Protein AF-A0A3N1B078-F1 (afdb_monomer_lite)

pLDDT: mean 72.22, std 19.83, range [29.3, 98.38]

Secondary structure (DSSP, 8-state):
-HHHHHHHHHHHTTSPPPSS-THHHHHHHHHHGGGGS------------------------------PPPPPPGGGS-----TT------S-TT--SEEEEEEPTT--HHHHHHHHHHHHH-TT---EEEE-HHHHHHHHHHHHHH-HHHHHH-TTHHHH--GGGSPPEEEEE-SSGGGHHHHHHHHHTSTTEEEEEEE--SS--------

Radius of gyration: 27.28 Å; chains: 1; bounding box: 80×58×52 Å

Foldseek 3Di:
DVVVVVVVVVVVVPDDDDPDDPVVVVVVVVVPPPPPPPPDDDDDDDDDDDDDDDDDPPPPPPDPPDPDPDPDQCVVVDDDDDPQQPPPPPPPPQFFQKKKFFFDLPDDPVLVVVLVVLLVPDPQWDDKDKAALVNVLVVVVVVCVVPVVSCVVPVCPNVPDDSSSGTIIIMIGGPGGNCCNVSQVVSCPGPRTDHMDGTYGPDRPPDPDDD

Structure (mmCIF, N/CA/C/O backbone):
data_AF-A0A3N1B078-F1
#
_entry.id   AF-A0A3N1B078-F1
#
loop_
_atom_site.group_PDB
_atom_site.id
_atom_site.type_symbol
_atom_site.label_atom_id
_atom_site.label_alt_id
_atom_site.label_comp_id
_atom_site.label_asym_id
_atom_site.label_entity_id
_atom_site.label_seq_id
_atom_site.pdbx_PDB_ins_code
_atom_site.Cartn_x
_atom_site.Cartn_y
_atom_site.Cartn_z
_atom_site.occupancy
_atom_site.B_iso_or_equiv
_atom_site.auth_seq_id
_atom_site.auth_comp_id
_atom_site.auth_asym_id
_atom_site.auth_atom_id
_atom_site.pdbx_PDB_model_num
ATOM 1 N N . MET A 1 1 ? 10.420 37.608 -17.768 1.00 59.16 1 MET A N 1
ATOM 2 C CA . MET A 1 1 ? 11.703 37.461 -17.040 1.00 59.16 1 MET A CA 1
ATOM 3 C C . MET A 1 1 ? 11.783 38.384 -15.823 1.00 59.16 1 MET A C 1
ATOM 5 O O . MET A 1 1 ? 12.199 37.907 -14.780 1.00 59.16 1 MET A O 1
ATOM 9 N N . GLU A 1 2 ? 11.350 39.651 -15.903 1.00 63.28 2 GLU A N 1
ATOM 10 C CA . GLU A 1 2 ? 11.380 40.589 -14.757 1.00 63.28 2 GLU A CA 1
ATOM 11 C C . GLU A 1 2 ? 10.461 40.200 -13.591 1.00 63.28 2 GLU A C 1
ATOM 13 O O . GLU A 1 2 ? 10.919 40.152 -12.457 1.00 63.28 2 GLU A O 1
ATOM 18 N N . GLN A 1 3 ? 9.205 39.818 -13.858 1.00 71.38 3 GLN A N 1
ATOM 19 C CA . GLN A 1 3 ? 8.277 39.421 -12.788 1.00 71.38 3 GLN A CA 1
ATOM 20 C C . GLN A 1 3 ? 8.766 38.209 -11.987 1.00 71.38 3 GLN A C 1
ATOM 22 O O . GLN A 1 3 ? 8.638 38.194 -10.769 1.00 71.38 3 GLN A O 1
ATOM 27 N N . LEU A 1 4 ? 9.364 37.216 -12.654 1.00 73.25 4 LEU A N 1
ATOM 28 C CA . LEU A 1 4 ? 9.903 36.024 -11.993 1.00 73.25 4 LEU A CA 1
ATOM 29 C C . LEU A 1 4 ? 11.013 36.372 -11.002 1.00 73.25 4 LEU A C 1
ATOM 31 O O . LEU A 1 4 ? 11.034 35.805 -9.917 1.00 73.25 4 LEU A O 1
ATOM 35 N N . ARG A 1 5 ? 11.883 37.332 -11.340 1.00 73.00 5 ARG A N 1
ATOM 36 C CA . ARG A 1 5 ? 12.916 37.820 -10.416 1.00 73.00 5 ARG A CA 1
ATOM 37 C C . ARG A 1 5 ? 12.297 38.512 -9.210 1.00 73.00 5 ARG A C 1
ATOM 39 O O . ARG A 1 5 ? 12.631 38.162 -8.094 1.00 73.00 5 ARG A O 1
ATOM 46 N N . THR A 1 6 ? 11.306 39.377 -9.420 1.00 74.56 6 THR A N 1
ATOM 47 C CA . THR A 1 6 ? 10.605 40.054 -8.317 1.00 74.56 6 THR A CA 1
ATOM 48 C C . THR A 1 6 ? 9.873 39.082 -7.385 1.00 74.56 6 THR A C 1
ATOM 50 O O . THR A 1 6 ? 9.827 39.306 -6.177 1.00 74.56 6 THR A O 1
ATOM 53 N N . TYR A 1 7 ? 9.298 38.001 -7.920 1.00 72.56 7 TYR A N 1
ATOM 54 C CA . TYR A 1 7 ? 8.691 36.948 -7.101 1.00 72.56 7 TYR A CA 1
ATOM 55 C C . TYR A 1 7 ? 9.737 36.130 -6.337 1.00 72.56 7 TYR A C 1
ATOM 57 O O . TYR A 1 7 ? 9.489 35.784 -5.185 1.00 72.56 7 TYR A O 1
ATOM 65 N N . PHE A 1 8 ? 10.894 35.861 -6.946 1.00 74.19 8 PHE A N 1
ATOM 66 C CA . PHE A 1 8 ? 12.007 35.172 -6.290 1.00 74.19 8 PHE A CA 1
ATOM 67 C C . PHE A 1 8 ? 12.616 36.014 -5.165 1.00 74.19 8 PHE A C 1
ATOM 69 O O . PHE A 1 8 ? 12.770 35.520 -4.054 1.00 74.19 8 PHE A O 1
ATOM 76 N N . ASP A 1 9 ? 12.880 37.295 -5.423 1.00 73.00 9 ASP A N 1
ATOM 77 C CA . ASP A 1 9 ? 13.456 38.218 -4.441 1.00 73.00 9 ASP A CA 1
ATOM 78 C C . ASP A 1 9 ? 12.523 38.366 -3.229 1.00 73.00 9 ASP A C 1
ATOM 80 O O . ASP A 1 9 ? 12.942 38.208 -2.086 1.00 73.00 9 ASP A O 1
ATOM 84 N N . ARG A 1 10 ? 11.210 38.512 -3.466 1.00 70.19 10 ARG A N 1
ATOM 85 C CA . ARG A 1 10 ? 10.209 38.567 -2.388 1.00 70.19 10 ARG A CA 1
ATOM 86 C C . ARG A 1 10 ? 10.093 37.251 -1.601 1.00 70.19 10 ARG A C 1
ATOM 88 O O . ARG A 1 10 ? 9.673 37.282 -0.446 1.00 70.19 10 ARG A O 1
ATOM 95 N N . ALA A 1 11 ? 10.414 36.104 -2.202 1.00 69.81 11 ALA A N 1
ATOM 96 C CA . ALA A 1 11 ? 10.418 34.819 -1.503 1.00 69.81 11 ALA A CA 1
ATOM 97 C C . ALA A 1 11 ? 11.647 34.673 -0.590 1.00 69.81 11 ALA A C 1
ATOM 99 O O . ALA A 1 11 ? 11.503 34.199 0.533 1.00 69.81 11 ALA A O 1
ATOM 100 N N . LEU A 1 12 ? 12.815 35.141 -1.042 1.00 69.94 12 LEU A N 1
ATOM 101 C CA . LEU A 1 12 ? 14.062 35.116 -0.271 1.00 69.94 12 LEU A CA 1
ATOM 102 C C . LEU A 1 12 ? 14.038 36.098 0.909 1.00 69.94 12 LEU A C 1
ATOM 104 O O . LEU A 1 12 ? 14.524 35.773 1.988 1.00 69.94 12 LEU A O 1
ATOM 108 N N . ASP A 1 13 ? 13.402 37.261 0.746 1.00 71.38 13 ASP A N 1
ATOM 109 C CA . ASP A 1 13 ? 13.295 38.274 1.806 1.00 71.38 13 ASP A CA 1
ATOM 110 C C . ASP A 1 13 ? 12.416 37.838 2.999 1.00 71.38 13 ASP A C 1
ATOM 112 O O . ASP A 1 13 ? 12.466 38.454 4.063 1.00 71.38 13 ASP A O 1
ATOM 116 N N . ASN A 1 14 ? 11.602 36.785 2.840 1.00 67.56 14 ASN A N 1
ATOM 117 C CA . ASN A 1 14 ? 10.731 36.247 3.891 1.00 67.56 14 ASN A CA 1
ATOM 118 C C . ASN A 1 14 ? 11.305 35.006 4.597 1.00 67.56 14 ASN A C 1
ATOM 120 O O . ASN A 1 14 ? 10.635 34.448 5.471 1.00 67.56 14 ASN A O 1
ATOM 124 N N . GLU A 1 15 ? 12.520 34.564 4.257 1.00 67.00 15 GLU A N 1
ATOM 125 C CA . GLU A 1 15 ? 13.177 33.493 5.005 1.00 67.00 15 GLU A CA 1
ATOM 126 C C . GLU A 1 15 ? 13.771 34.051 6.310 1.00 67.00 15 GLU A C 1
ATOM 128 O O . GLU A 1 15 ? 14.619 34.948 6.282 1.00 67.00 15 GLU A O 1
ATOM 133 N N . PRO A 1 16 ? 13.347 33.554 7.487 1.00 60.44 16 PRO A N 1
ATOM 134 C CA . PRO A 1 16 ? 13.961 33.958 8.740 1.00 60.44 16 PRO A CA 1
ATOM 135 C C . PRO A 1 16 ? 15.435 33.550 8.726 1.00 60.44 16 PRO A C 1
ATOM 137 O O . PRO A 1 16 ? 15.762 32.391 8.463 1.00 60.44 16 PRO A O 1
ATOM 140 N N . ALA A 1 17 ? 16.325 34.503 9.019 1.00 62.22 17 ALA A N 1
ATOM 141 C CA . ALA A 1 17 ? 17.757 34.239 9.074 1.00 62.22 17 ALA A CA 1
ATOM 142 C C . ALA A 1 17 ? 18.036 33.027 9.987 1.00 62.22 17 ALA A C 1
ATOM 144 O O . ALA A 1 17 ? 17.473 32.954 11.089 1.00 62.22 17 ALA A O 1
ATOM 145 N N . PRO A 1 18 ? 18.877 32.069 9.557 1.00 59.66 18 PRO A N 1
ATOM 146 C CA . PRO A 1 18 ? 19.154 30.882 10.347 1.00 59.66 18 PRO A CA 1
ATOM 147 C C . PRO A 1 18 ? 19.703 31.297 11.721 1.00 59.66 18 PRO A C 1
ATOM 149 O O . PRO A 1 18 ? 20.549 32.189 11.801 1.00 59.66 18 PRO A O 1
ATOM 152 N N . PRO A 1 19 ? 19.255 30.660 12.816 1.00 60.94 19 PRO A N 1
ATOM 153 C CA . PRO A 1 19 ? 19.542 31.112 14.179 1.00 60.94 19 PRO A CA 1
ATOM 154 C C . PRO A 1 19 ? 21.010 30.941 14.617 1.00 60.94 19 PRO A C 1
ATOM 156 O O . PRO A 1 19 ? 21.325 31.169 15.783 1.00 60.94 19 PRO A O 1
ATOM 159 N N . VAL A 1 20 ? 21.917 30.534 13.722 1.00 59.09 20 VAL A N 1
ATOM 160 C CA . VAL A 1 20 ? 23.328 30.271 14.031 1.00 59.09 20 VAL A CA 1
ATOM 161 C C . VAL A 1 20 ? 24.212 30.746 12.869 1.00 59.09 20 VAL A C 1
ATOM 163 O O . VAL A 1 20 ? 23.912 30.414 11.719 1.00 59.09 20 VAL A O 1
ATOM 166 N N . PRO A 1 21 ? 25.302 31.498 13.124 1.00 65.06 21 PRO A N 1
ATOM 167 C CA . PRO A 1 21 ? 26.240 31.886 12.076 1.00 65.06 21 PRO A CA 1
ATOM 168 C C . PRO A 1 21 ? 26.897 30.645 11.431 1.00 65.06 21 PRO A C 1
ATOM 170 O O . PRO A 1 21 ? 27.185 29.667 12.128 1.00 65.06 21 PRO A O 1
ATOM 173 N N . PRO A 1 22 ? 27.153 30.665 10.110 1.00 60.66 22 PRO A N 1
ATOM 174 C CA . PRO A 1 22 ? 27.572 29.491 9.330 1.00 60.66 22 PRO A CA 1
ATOM 175 C C . PRO A 1 22 ? 28.873 28.834 9.827 1.00 60.66 22 PRO A C 1
ATOM 177 O O . PRO A 1 22 ? 29.063 27.626 9.675 1.00 60.66 22 PRO A O 1
ATOM 180 N N . ASP A 1 23 ? 29.732 29.599 10.496 1.00 62.88 23 ASP A N 1
ATOM 181 C CA . ASP A 1 23 ? 31.043 29.165 10.984 1.00 62.88 23 ASP A CA 1
ATOM 182 C C . ASP A 1 23 ? 30.960 28.178 12.168 1.00 62.88 23 ASP A C 1
ATOM 184 O O . ASP A 1 23 ? 31.922 27.459 12.459 1.00 62.88 23 ASP A O 1
ATOM 188 N N . ASP A 1 24 ? 29.815 28.116 12.857 1.00 65.19 24 ASP A N 1
ATOM 189 C CA . ASP A 1 24 ? 29.626 27.274 14.043 1.00 65.19 24 ASP A CA 1
ATOM 190 C C . ASP A 1 24 ? 29.110 25.862 13.726 1.00 65.19 24 ASP A C 1
ATOM 192 O O . ASP A 1 24 ? 29.339 24.939 14.512 1.00 65.19 24 ASP A O 1
ATOM 196 N N . LEU A 1 25 ? 28.502 25.633 12.556 1.00 63.25 25 LEU A N 1
ATOM 197 C CA . LEU A 1 25 ? 27.994 24.306 12.172 1.00 63.25 25 LEU A CA 1
ATOM 198 C C . LEU A 1 25 ? 29.128 23.295 11.954 1.00 63.25 25 LEU A C 1
ATOM 200 O O . LEU A 1 25 ? 29.076 22.169 12.456 1.00 63.25 25 LEU A O 1
ATOM 204 N N . ALA A 1 26 ? 30.201 23.714 11.278 1.00 60.44 26 ALA A N 1
ATOM 205 C CA . ALA A 1 26 ? 31.386 22.879 11.077 1.00 60.44 26 ALA A CA 1
ATOM 206 C C . ALA A 1 26 ? 32.105 22.575 12.406 1.00 60.44 26 ALA A C 1
ATOM 208 O O . ALA A 1 26 ? 32.610 21.469 12.622 1.00 60.44 26 ALA A O 1
ATOM 209 N N . ARG A 1 27 ? 32.110 23.537 13.337 1.00 59.12 27 ARG A N 1
ATOM 210 C CA . ARG A 1 27 ? 32.715 23.389 14.667 1.00 59.12 27 ARG A CA 1
ATOM 211 C C . ARG A 1 27 ? 31.908 22.443 15.561 1.00 59.12 27 ARG A C 1
ATOM 213 O O . ARG A 1 27 ? 32.499 21.596 16.234 1.00 59.12 27 ARG A O 1
ATOM 220 N N . ALA A 1 28 ? 30.579 22.538 15.531 1.00 61.25 28 ALA A N 1
ATOM 221 C CA . ALA A 1 28 ? 29.681 21.656 16.276 1.00 61.25 28 ALA A CA 1
ATOM 222 C C . ALA A 1 28 ? 29.796 20.192 15.814 1.00 61.25 28 ALA A C 1
ATOM 224 O O . ALA A 1 28 ? 29.867 19.286 16.648 1.00 61.25 28 ALA A O 1
ATOM 225 N N . ALA A 1 29 ? 29.919 19.957 14.503 1.00 61.03 29 ALA A N 1
ATOM 226 C CA . ALA A 1 29 ? 30.117 18.618 13.944 1.00 61.03 29 ALA A CA 1
ATOM 227 C C . ALA A 1 29 ? 31.444 17.970 14.400 1.00 61.03 29 ALA A C 1
ATOM 229 O O . ALA A 1 29 ? 31.491 16.778 14.711 1.00 61.03 29 ALA A O 1
ATOM 230 N N . MET A 1 30 ? 32.519 18.756 14.522 1.00 59.47 30 MET A N 1
ATOM 231 C CA . MET A 1 30 ? 33.849 18.265 14.915 1.00 59.47 30 MET A CA 1
ATOM 232 C C . MET A 1 30 ? 33.959 17.920 16.412 1.00 59.47 30 MET A C 1
ATOM 234 O O . MET A 1 30 ? 34.727 17.033 16.793 1.00 59.47 30 MET A O 1
ATOM 238 N N . ALA A 1 31 ? 33.169 18.559 17.282 1.00 61.50 31 ALA A N 1
ATOM 239 C CA . ALA A 1 31 ? 33.194 18.295 18.724 1.00 61.50 31 ALA A CA 1
ATOM 240 C C . ALA A 1 31 ? 32.599 16.920 19.105 1.00 61.50 31 ALA A C 1
ATOM 242 O O . ALA A 1 31 ? 33.029 16.313 20.093 1.00 61.50 31 ALA A O 1
ATOM 243 N N . GLY A 1 32 ? 31.657 16.395 18.312 1.00 57.12 32 GLY A N 1
ATOM 244 C CA . GLY A 1 32 ? 30.987 15.112 18.567 1.00 57.12 32 GLY A CA 1
ATOM 245 C C . GLY A 1 32 ? 31.835 13.868 18.262 1.00 57.12 32 GLY A C 1
ATOM 246 O O . GLY A 1 32 ? 31.703 12.849 18.941 1.00 57.12 32 GLY A O 1
ATOM 247 N N . GLY A 1 33 ? 32.755 13.945 17.294 1.00 51.84 33 GLY A N 1
ATOM 248 C CA . GLY A 1 33 ? 33.494 12.779 16.782 1.00 51.84 33 GLY A CA 1
ATOM 249 C C . GLY A 1 33 ? 34.627 12.250 17.676 1.00 51.84 33 GLY A C 1
ATOM 250 O O . GLY A 1 33 ? 35.080 11.118 17.513 1.00 51.84 33 GLY A O 1
ATOM 251 N N . SER A 1 34 ? 35.096 13.027 18.656 1.00 54.94 34 SER A N 1
ATOM 252 C CA . SER A 1 34 ? 36.306 12.693 19.430 1.00 54.94 34 SER A CA 1
ATOM 253 C C . SER A 1 34 ? 36.086 11.725 20.607 1.00 54.94 34 SER A C 1
ATOM 255 O O . SER A 1 34 ? 37.053 11.236 21.197 1.00 54.94 34 SER A O 1
ATOM 257 N N . ARG A 1 35 ? 34.834 11.394 20.958 1.00 56.06 35 ARG A N 1
ATOM 258 C CA . ARG A 1 35 ? 34.519 10.631 22.186 1.00 56.06 35 ARG A CA 1
ATOM 259 C C . ARG A 1 35 ? 34.558 9.104 22.045 1.00 56.06 35 ARG A C 1
ATOM 261 O O . ARG A 1 35 ? 34.536 8.408 23.057 1.00 56.06 35 ARG A O 1
ATOM 268 N N . LEU A 1 36 ? 34.692 8.561 20.835 1.00 56.88 36 LEU A N 1
ATOM 269 C CA . LEU A 1 36 ? 34.596 7.111 20.590 1.00 56.88 36 LEU A CA 1
ATOM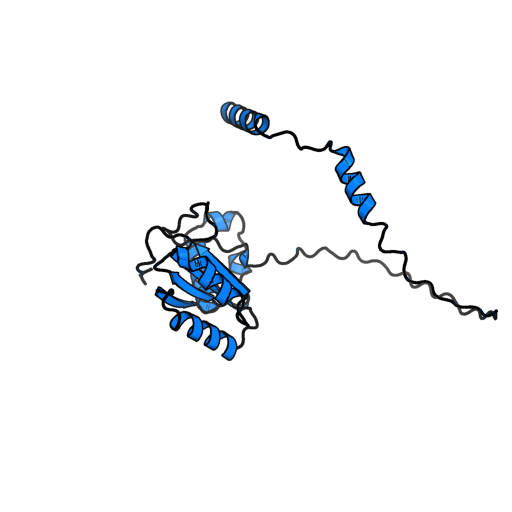 270 C C . LEU A 1 36 ? 35.928 6.340 20.654 1.00 56.88 36 LEU A C 1
ATOM 272 O O . LEU A 1 36 ? 35.928 5.114 20.589 1.00 56.88 36 LEU A O 1
ATOM 276 N N . ARG A 1 37 ? 37.077 7.004 20.851 1.00 56.97 37 ARG A N 1
ATOM 277 C CA . ARG A 1 37 ? 38.402 6.350 20.750 1.00 56.97 37 ARG A CA 1
ATOM 278 C C . ARG A 1 37 ? 39.110 6.050 22.079 1.00 56.97 37 ARG A C 1
ATOM 280 O O . ARG A 1 37 ? 40.325 5.869 22.088 1.00 56.97 37 ARG A O 1
ATOM 287 N N . ARG A 1 38 ? 38.396 6.001 23.215 1.00 54.28 38 ARG A N 1
ATOM 288 C CA . ARG A 1 38 ? 39.026 5.915 24.556 1.00 54.28 38 ARG A CA 1
ATOM 289 C C . ARG A 1 38 ? 38.764 4.642 25.368 1.00 54.28 38 ARG A C 1
ATOM 291 O O . ARG A 1 38 ? 38.984 4.656 26.576 1.00 54.28 38 ARG A O 1
ATOM 298 N N . ARG A 1 39 ? 38.339 3.529 24.759 1.00 55.88 39 ARG A N 1
ATOM 299 C CA . ARG A 1 39 ? 38.195 2.248 25.484 1.00 55.88 39 ARG A CA 1
ATOM 300 C C . ARG A 1 39 ? 38.676 1.037 24.685 1.00 55.88 39 ARG A C 1
ATOM 302 O O . ARG A 1 39 ? 37.881 0.211 24.267 1.00 55.88 39 ARG A O 1
ATOM 309 N N . ARG A 1 40 ? 39.994 0.912 24.512 1.00 54.75 40 ARG A N 1
ATOM 310 C CA . ARG A 1 40 ? 40.668 -0.392 24.340 1.00 54.75 40 ARG A CA 1
ATOM 311 C C . ARG A 1 40 ? 42.172 -0.250 24.584 1.00 54.75 40 ARG A C 1
ATOM 313 O O . ARG A 1 40 ? 42.956 -0.154 23.650 1.00 54.75 40 ARG A O 1
ATOM 320 N N . ARG A 1 41 ? 42.568 -0.195 25.859 1.00 46.19 41 ARG A N 1
ATOM 321 C CA . ARG A 1 41 ? 43.929 -0.524 26.315 1.00 46.19 41 ARG A CA 1
ATOM 322 C C . ARG A 1 41 ? 43.843 -1.116 27.720 1.00 46.19 41 ARG A C 1
ATOM 324 O O . ARG A 1 41 ? 43.709 -0.375 28.685 1.00 46.19 41 ARG A O 1
ATOM 331 N N . LEU A 1 42 ? 43.914 -2.441 27.808 1.00 51.94 42 LEU A N 1
ATOM 332 C CA . LEU A 1 42 ? 44.282 -3.159 29.025 1.00 51.94 42 LEU A CA 1
ATOM 333 C C . LEU A 1 42 ? 45.438 -4.111 28.675 1.00 51.94 42 LEU A C 1
ATOM 335 O O . LEU A 1 42 ? 45.293 -4.995 27.840 1.00 51.94 42 LEU A O 1
ATOM 339 N N . THR A 1 43 ? 46.584 -3.777 29.277 1.00 50.75 43 THR A N 1
ATOM 340 C CA . THR A 1 43 ? 47.741 -4.585 29.712 1.00 50.75 43 THR A CA 1
ATOM 341 C C . THR A 1 43 ? 48.349 -5.660 28.804 1.00 50.75 43 THR A C 1
ATOM 343 O O . THR A 1 43 ? 47.819 -6.759 28.693 1.00 50.75 43 THR A O 1
ATOM 346 N N . ILE A 1 44 ? 49.585 -5.406 28.354 1.00 45.31 44 ILE A N 1
ATOM 347 C CA . ILE A 1 44 ? 50.623 -6.438 28.208 1.00 45.31 44 ILE A CA 1
ATOM 348 C C . ILE A 1 44 ? 51.885 -5.905 28.895 1.00 45.31 44 ILE A C 1
ATOM 350 O O . ILE A 1 44 ? 52.468 -4.915 28.455 1.00 45.31 44 ILE A O 1
ATOM 354 N N . GLY A 1 45 ? 52.257 -6.535 30.009 1.00 46.31 45 GLY A N 1
ATOM 355 C CA . GLY A 1 45 ? 53.631 -6.550 30.497 1.00 46.31 45 GLY A CA 1
ATOM 356 C C . GLY A 1 45 ? 54.346 -7.768 29.911 1.00 46.31 45 GLY A C 1
ATOM 357 O O . GLY A 1 45 ? 53.701 -8.780 29.650 1.00 46.31 45 GLY A O 1
ATOM 358 N N . GLY A 1 46 ? 55.662 -7.673 29.722 1.00 39.97 46 GLY A N 1
ATOM 359 C CA . GLY A 1 46 ? 56.510 -8.835 29.437 1.00 39.97 46 GLY A CA 1
ATOM 360 C C . GLY A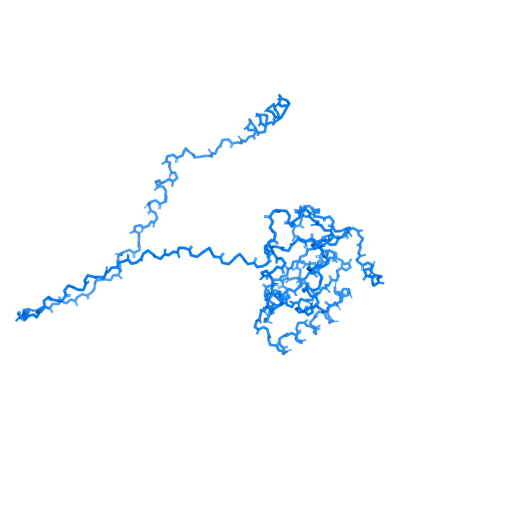 1 46 ? 57.416 -8.673 28.219 1.00 39.97 46 GLY A C 1
ATOM 361 O O . GLY A 1 46 ? 56.960 -8.467 27.106 1.00 39.97 46 GLY A O 1
ATOM 362 N N . THR A 1 47 ? 58.711 -8.762 28.482 1.00 46.78 47 THR A N 1
ATOM 363 C CA . THR A 1 47 ? 59.907 -8.560 27.654 1.00 46.78 47 THR A CA 1
ATOM 364 C C . THR A 1 47 ? 60.087 -9.463 26.420 1.00 46.78 47 THR A C 1
ATOM 366 O O . THR A 1 47 ? 59.878 -10.665 26.504 1.00 46.78 47 THR A O 1
ATOM 369 N N . ALA A 1 48 ? 60.601 -8.831 25.350 1.00 51.28 48 ALA A N 1
ATOM 370 C CA . ALA A 1 48 ? 61.640 -9.229 24.377 1.00 51.28 48 ALA A CA 1
ATOM 371 C C . ALA A 1 48 ? 61.743 -10.685 23.870 1.00 51.28 48 ALA A C 1
ATOM 373 O O . ALA A 1 48 ? 61.984 -11.579 24.662 1.00 51.28 48 ALA A O 1
ATOM 374 N N . VAL A 1 49 ? 61.754 -10.873 22.537 1.00 41.22 49 VAL A N 1
ATOM 375 C CA . VAL A 1 49 ? 62.876 -11.420 21.727 1.00 41.22 49 VAL A CA 1
ATOM 376 C C . VAL A 1 49 ? 62.567 -11.172 20.238 1.00 41.22 49 VAL A C 1
ATOM 378 O O . VAL A 1 49 ? 61.444 -11.357 19.777 1.00 41.22 49 VAL A O 1
ATOM 381 N N . ALA A 1 50 ? 63.576 -10.705 19.501 1.00 49.22 50 ALA A N 1
ATOM 382 C CA . ALA A 1 50 ? 63.541 -10.400 18.076 1.00 49.22 50 ALA A CA 1
ATOM 383 C C . ALA A 1 50 ? 63.481 -11.662 17.197 1.00 49.22 50 ALA A C 1
ATOM 385 O O . ALA A 1 50 ? 64.278 -12.576 17.389 1.00 49.22 50 ALA A O 1
ATOM 386 N N . VAL A 1 51 ? 62.619 -11.657 16.172 1.00 41.31 51 VAL A N 1
ATOM 387 C CA . VAL A 1 51 ? 62.743 -12.519 14.985 1.00 41.31 51 VAL A CA 1
ATOM 388 C C . VAL A 1 51 ? 62.332 -11.704 13.758 1.00 41.31 51 VAL A C 1
ATOM 390 O O . VAL A 1 51 ? 61.180 -11.306 13.603 1.00 41.31 51 VAL A O 1
ATOM 393 N N . THR A 1 52 ? 63.305 -11.416 12.900 1.00 47.09 52 THR A N 1
ATOM 394 C CA . THR A 1 52 ? 63.126 -10.805 11.581 1.00 47.09 52 THR A CA 1
ATOM 395 C C . THR A 1 52 ? 62.503 -11.815 10.620 1.00 47.09 52 THR A C 1
ATOM 397 O O . THR A 1 52 ? 63.130 -12.833 10.329 1.00 47.09 52 THR A O 1
ATOM 400 N N . VAL A 1 53 ? 61.319 -11.520 10.073 1.00 43.91 53 VAL A N 1
ATOM 401 C CA . VAL A 1 53 ? 60.788 -12.222 8.895 1.00 43.91 53 VAL A CA 1
ATOM 402 C C . VAL A 1 53 ? 60.398 -11.198 7.831 1.00 43.91 53 VAL A C 1
ATOM 404 O O . VAL A 1 53 ? 59.529 -10.357 8.031 1.00 43.91 53 VAL A O 1
ATOM 407 N N . LEU A 1 54 ? 61.161 -11.281 6.744 1.00 39.66 54 LEU A N 1
ATOM 408 C CA . LEU A 1 54 ? 61.008 -10.756 5.387 1.00 39.66 54 LEU A CA 1
ATOM 409 C C . LEU A 1 54 ? 59.752 -9.931 5.061 1.00 39.66 54 LEU A C 1
ATOM 411 O O . LEU A 1 54 ? 58.617 -10.398 5.116 1.00 39.66 54 LEU A O 1
ATOM 415 N N . ALA A 1 55 ? 60.021 -8.718 4.578 1.00 42.88 55 ALA A N 1
ATOM 416 C CA . ALA A 1 55 ? 59.085 -7.856 3.884 1.00 42.88 55 ALA A CA 1
ATOM 417 C C . ALA A 1 55 ? 58.532 -8.527 2.613 1.00 42.88 55 ALA A C 1
ATOM 419 O O . ALA A 1 55 ? 59.276 -8.800 1.674 1.00 42.88 55 ALA A O 1
ATOM 420 N N . ALA A 1 56 ? 57.212 -8.700 2.556 1.00 44.44 56 ALA A N 1
ATOM 421 C CA . ALA A 1 56 ? 56.467 -8.806 1.309 1.00 44.44 56 ALA A CA 1
ATOM 422 C C . ALA A 1 56 ? 55.620 -7.535 1.174 1.00 44.44 56 ALA A C 1
ATOM 424 O O . ALA A 1 56 ? 54.525 -7.429 1.724 1.00 44.44 56 ALA A O 1
ATOM 425 N N . VAL A 1 57 ? 56.166 -6.534 0.481 1.00 40.91 57 VAL A N 1
ATOM 426 C CA . VAL A 1 57 ? 55.410 -5.354 0.052 1.00 40.91 57 VAL A CA 1
ATOM 427 C C . VAL A 1 57 ? 54.517 -5.802 -1.101 1.00 40.91 57 VAL A C 1
ATOM 429 O O . VAL A 1 57 ? 54.925 -5.795 -2.259 1.00 40.91 57 VAL A O 1
ATOM 432 N N . ALA A 1 58 ? 53.301 -6.239 -0.784 1.00 44.25 58 ALA A N 1
ATOM 433 C CA . ALA A 1 58 ? 52.252 -6.349 -1.783 1.00 44.25 58 ALA A CA 1
ATOM 434 C C . ALA A 1 58 ? 51.810 -4.922 -2.127 1.00 44.25 58 ALA A C 1
ATOM 436 O O . ALA A 1 58 ? 51.040 -4.298 -1.396 1.00 44.25 58 ALA A O 1
ATOM 437 N N . ALA A 1 59 ? 52.350 -4.387 -3.221 1.00 45.25 59 ALA A N 1
ATOM 438 C CA . ALA A 1 59 ? 51.822 -3.200 -3.872 1.00 45.25 59 ALA A CA 1
ATOM 439 C C . ALA A 1 59 ? 50.406 -3.525 -4.371 1.00 45.25 59 ALA A C 1
ATOM 441 O O . ALA A 1 59 ? 50.209 -3.997 -5.488 1.00 45.25 59 ALA A O 1
ATOM 442 N N . GLY A 1 60 ? 49.418 -3.330 -3.498 1.00 48.44 60 GLY A N 1
ATOM 443 C CA . GLY A 1 60 ? 48.015 -3.334 -3.872 1.00 48.44 60 GLY A CA 1
ATOM 444 C C . GLY A 1 60 ? 47.768 -2.142 -4.781 1.00 48.44 60 GLY A C 1
ATOM 445 O O . GLY A 1 60 ? 47.676 -1.010 -4.313 1.00 48.44 60 GLY A O 1
ATOM 446 N N . LEU A 1 61 ? 47.696 -2.394 -6.086 1.00 46.50 61 LEU A N 1
ATOM 447 C CA . LEU A 1 61 ? 47.115 -1.460 -7.037 1.00 46.50 61 LEU A CA 1
ATOM 448 C C . LEU A 1 61 ? 45.667 -1.227 -6.598 1.00 46.50 61 LEU A C 1
ATOM 450 O O . LEU A 1 61 ? 44.807 -2.088 -6.778 1.00 46.50 61 LEU A O 1
ATOM 454 N N . ALA A 1 62 ? 45.415 -0.080 -5.971 1.00 47.94 62 ALA A N 1
ATOM 455 C CA . ALA A 1 62 ? 44.071 0.400 -5.715 1.00 47.94 62 ALA A CA 1
ATOM 456 C C . ALA A 1 62 ? 43.420 0.682 -7.074 1.00 47.94 62 ALA A C 1
ATOM 458 O O . ALA A 1 62 ? 43.625 1.736 -7.673 1.00 47.94 62 ALA A O 1
ATOM 459 N N . ALA A 1 63 ? 42.675 -0.292 -7.594 1.00 52.28 63 ALA A N 1
ATOM 460 C CA . ALA A 1 63 ? 41.728 -0.020 -8.657 1.00 52.28 63 ALA A CA 1
ATOM 461 C C . ALA A 1 63 ? 40.675 0.949 -8.092 1.00 52.28 63 ALA A C 1
ATOM 463 O O . ALA A 1 63 ? 40.169 0.703 -6.992 1.00 52.28 63 ALA A O 1
ATOM 464 N N . PRO A 1 64 ? 40.342 2.046 -8.791 1.00 47.00 64 PRO A N 1
ATOM 465 C CA . PRO A 1 64 ? 39.253 2.901 -8.361 1.00 47.00 64 PRO A CA 1
ATOM 466 C C . PRO A 1 64 ? 37.970 2.071 -8.410 1.00 47.00 64 PRO A C 1
ATOM 468 O O . PRO A 1 64 ? 37.560 1.604 -9.476 1.00 47.00 64 PRO A O 1
ATOM 471 N N . VAL A 1 65 ? 37.356 1.859 -7.244 1.00 54.00 65 VAL A N 1
ATOM 472 C CA . VAL A 1 65 ? 35.966 1.418 -7.158 1.00 54.00 65 VAL A CA 1
ATOM 473 C C . VAL A 1 65 ? 35.168 2.469 -7.916 1.00 54.00 65 VAL A C 1
ATOM 475 O O . VAL A 1 65 ? 35.104 3.625 -7.511 1.00 54.00 65 VAL A O 1
ATOM 478 N N . ARG A 1 66 ? 34.650 2.090 -9.084 1.00 56.62 66 ARG A N 1
ATOM 479 C CA . ARG A 1 66 ? 33.644 2.891 -9.769 1.00 56.62 66 ARG A CA 1
ATOM 480 C C . ARG A 1 66 ? 32.440 2.905 -8.840 1.00 56.62 66 ARG A C 1
ATOM 482 O O . ARG A 1 66 ? 31.903 1.835 -8.562 1.00 56.62 66 ARG A O 1
ATOM 489 N N . ASP A 1 67 ? 32.067 4.083 -8.350 1.00 51.75 67 ASP A N 1
ATOM 490 C CA . ASP A 1 67 ? 30.781 4.293 -7.694 1.00 51.75 67 ASP A CA 1
ATOM 491 C C . ASP A 1 67 ? 29.691 3.826 -8.662 1.00 51.75 67 ASP A C 1
ATOM 493 O O . ASP A 1 67 ? 29.382 4.488 -9.655 1.00 51.75 67 ASP A O 1
ATOM 497 N N . ALA A 1 68 ? 29.155 2.632 -8.419 1.00 56.78 68 ALA A N 1
ATOM 498 C CA . ALA A 1 68 ? 27.888 2.255 -9.005 1.00 56.78 68 ALA A CA 1
ATOM 499 C C . ALA A 1 68 ? 26.833 3.151 -8.340 1.00 56.78 68 ALA A C 1
ATOM 501 O O . ALA A 1 68 ? 26.807 3.215 -7.107 1.00 56.78 68 ALA A O 1
ATOM 502 N N . PRO A 1 69 ? 25.987 3.864 -9.104 1.00 55.09 69 PRO A N 1
ATOM 503 C CA . PRO A 1 69 ? 24.888 4.602 -8.505 1.00 55.09 69 PRO A CA 1
ATOM 504 C C . PRO A 1 69 ? 24.037 3.618 -7.700 1.00 55.09 69 PRO A C 1
ATOM 506 O O . PRO A 1 69 ? 23.674 2.550 -8.198 1.00 55.09 69 PRO A O 1
ATOM 509 N N . ALA A 1 70 ? 23.777 3.955 -6.436 1.00 58.44 70 ALA A N 1
ATOM 510 C CA . ALA A 1 70 ? 22.920 3.150 -5.581 1.00 58.44 70 ALA A CA 1
ATOM 511 C C . ALA A 1 70 ? 21.559 2.950 -6.275 1.00 58.44 70 ALA A C 1
ATOM 513 O O . ALA A 1 70 ? 21.034 3.914 -6.845 1.00 58.44 70 ALA A O 1
ATOM 514 N N . PRO A 1 71 ? 20.986 1.733 -6.261 1.00 57.78 71 PRO A N 1
ATOM 515 C CA . PRO A 1 71 ? 19.664 1.512 -6.824 1.00 57.78 71 PRO A CA 1
ATOM 516 C C . PRO A 1 71 ? 18.670 2.407 -6.083 1.00 57.78 71 PRO A C 1
ATOM 518 O O . PRO A 1 71 ? 18.544 2.336 -4.860 1.00 57.78 71 PRO A O 1
ATOM 521 N N . VAL A 1 72 ? 18.002 3.288 -6.828 1.00 57.50 72 VAL A N 1
ATOM 522 C CA . VAL A 1 72 ? 16.915 4.100 -6.286 1.00 57.50 72 VAL A CA 1
ATOM 523 C C . VAL A 1 72 ? 15.795 3.125 -5.920 1.00 57.50 72 VAL A C 1
ATOM 525 O O . VAL A 1 72 ? 15.380 2.351 -6.787 1.00 57.50 72 VAL A O 1
ATOM 528 N N . PRO A 1 73 ? 15.324 3.104 -4.665 1.00 50.41 73 PRO A N 1
ATOM 529 C CA . PRO A 1 73 ? 14.257 2.200 -4.276 1.00 50.41 73 PRO A CA 1
ATOM 530 C C . PRO A 1 73 ? 13.011 2.504 -5.119 1.00 50.41 73 PRO A C 1
ATOM 532 O O . PRO A 1 73 ? 12.607 3.667 -5.211 1.00 50.41 73 PRO A O 1
ATOM 535 N N . ALA A 1 74 ? 12.410 1.489 -5.749 1.00 51.91 74 ALA A N 1
ATOM 536 C CA . ALA A 1 74 ? 11.278 1.663 -6.666 1.00 51.91 74 ALA A CA 1
ATOM 537 C C . ALA A 1 74 ? 10.083 2.391 -6.015 1.00 51.91 74 ALA A C 1
ATOM 539 O O . ALA A 1 74 ? 9.302 3.037 -6.713 1.00 51.91 74 ALA A O 1
ATOM 540 N N . GLN A 1 75 ? 9.989 2.380 -4.678 1.00 50.56 75 GLN A N 1
ATOM 541 C CA . GLN A 1 75 ? 9.002 3.150 -3.918 1.00 50.56 75 GLN A CA 1
ATOM 542 C C . GLN A 1 75 ? 9.080 4.675 -4.119 1.00 50.56 75 GLN A C 1
ATOM 544 O O . GLN A 1 75 ? 8.100 5.363 -3.857 1.00 50.56 75 GLN A O 1
ATOM 549 N N . VAL A 1 76 ? 10.204 5.220 -4.600 1.00 50.81 76 VAL A N 1
ATOM 550 C CA . VAL A 1 76 ? 10.357 6.662 -4.884 1.00 50.81 76 VAL A CA 1
ATOM 551 C C . VAL A 1 76 ? 9.842 7.025 -6.285 1.00 50.81 76 VAL A C 1
ATOM 553 O O . VAL A 1 76 ? 9.517 8.179 -6.545 1.00 50.81 76 VAL A O 1
ATOM 556 N N . ALA A 1 77 ? 9.725 6.043 -7.184 1.00 55.03 77 ALA A N 1
ATOM 557 C CA . ALA A 1 77 ? 9.321 6.240 -8.576 1.00 55.03 77 ALA A CA 1
ATOM 558 C C . ALA A 1 77 ? 7.830 5.959 -8.828 1.00 55.03 77 ALA A C 1
ATOM 560 O O . ALA A 1 77 ? 7.400 5.946 -9.973 1.00 55.03 77 ALA A O 1
ATOM 561 N N . MET A 1 78 ? 7.018 5.721 -7.796 1.00 54.78 78 MET A N 1
ATOM 562 C CA . MET A 1 78 ? 5.577 5.557 -7.984 1.00 54.78 78 MET A CA 1
ATOM 563 C C . MET A 1 78 ? 4.874 6.910 -7.833 1.00 54.78 78 MET A C 1
ATOM 565 O O . MET A 1 78 ? 4.763 7.395 -6.705 1.00 54.78 78 MET A O 1
ATOM 569 N N . PRO A 1 79 ? 4.360 7.534 -8.914 1.00 52.94 79 PRO A N 1
ATOM 570 C CA . PRO A 1 79 ? 3.445 8.651 -8.753 1.00 52.94 79 PRO A CA 1
ATOM 571 C C . PRO A 1 79 ? 2.207 8.135 -8.021 1.00 52.94 79 PRO A C 1
ATOM 573 O O . PRO A 1 79 ? 1.490 7.252 -8.501 1.00 52.94 79 PRO A O 1
ATOM 576 N N . SER A 1 80 ? 1.975 8.665 -6.822 1.00 60.06 80 SER A N 1
ATOM 577 C CA . SER A 1 80 ? 0.703 8.478 -6.146 1.00 60.06 80 SER A CA 1
ATOM 578 C C . SER A 1 80 ? -0.415 9.041 -7.013 1.00 60.06 80 SER A C 1
ATOM 580 O O . SER A 1 80 ? -0.223 10.065 -7.668 1.00 60.06 80 SER A O 1
ATOM 582 N N . ALA A 1 81 ? -1.576 8.405 -6.887 1.00 53.81 81 ALA A N 1
ATOM 583 C CA . ALA A 1 81 ? -2.888 8.843 -7.335 1.00 53.81 81 ALA A CA 1
ATOM 584 C C . ALA A 1 81 ? -3.321 8.494 -8.769 1.00 53.81 81 ALA A C 1
ATOM 586 O O . ALA A 1 81 ? -2.797 8.974 -9.778 1.00 53.81 81 ALA A O 1
ATOM 587 N N . ALA A 1 82 ? -4.389 7.691 -8.805 1.00 51.91 82 ALA A N 1
ATOM 588 C CA . ALA A 1 82 ? -5.388 7.692 -9.862 1.00 51.91 82 ALA A CA 1
ATOM 589 C C . ALA A 1 82 ? -5.978 9.111 -10.048 1.00 51.91 82 ALA A C 1
ATOM 591 O O . ALA A 1 82 ? -5.976 9.901 -9.096 1.00 51.91 82 ALA A O 1
ATOM 592 N N . PRO A 1 83 ? -6.505 9.457 -11.237 1.00 49.75 83 PRO A N 1
ATOM 593 C CA . PRO A 1 83 ? -7.248 10.704 -11.425 1.00 49.75 83 PRO A CA 1
ATOM 594 C C . PRO A 1 83 ? -8.370 10.825 -10.376 1.00 49.75 83 PRO A C 1
ATOM 596 O O . PRO A 1 83 ? -9.179 9.915 -10.234 1.00 49.75 83 PRO A O 1
ATOM 599 N N . GLY A 1 84 ? -8.389 11.927 -9.614 1.00 56.22 84 GLY A N 1
ATOM 600 C CA . GLY A 1 84 ? -9.341 12.172 -8.512 1.00 56.22 84 GLY A CA 1
ATOM 601 C C . GLY A 1 84 ? -8.760 12.032 -7.097 1.00 56.22 84 GLY A C 1
ATOM 602 O O . GLY A 1 84 ? -9.363 12.507 -6.134 1.00 56.22 84 GLY A O 1
ATOM 603 N N . CYS A 1 85 ? -7.564 11.461 -6.965 1.00 58.16 85 CYS A N 1
ATOM 604 C CA . CYS A 1 85 ? -6.791 11.517 -5.730 1.00 58.16 85 CYS A CA 1
ATOM 605 C C . CYS A 1 85 ? -5.837 12.715 -5.836 1.00 58.16 85 CYS A C 1
ATOM 607 O O . CYS A 1 85 ? -4.705 12.613 -6.298 1.00 58.16 85 CYS A O 1
ATOM 609 N N . GLU A 1 86 ? -6.311 13.908 -5.495 1.00 50.91 86 GLU A N 1
ATOM 610 C CA . GLU A 1 86 ? -5.385 15.025 -5.341 1.00 50.91 86 GLU A CA 1
ATOM 611 C C . GLU A 1 86 ? -4.448 14.692 -4.171 1.00 50.91 86 GLU A C 1
ATOM 613 O O . GLU A 1 86 ? -4.899 14.226 -3.124 1.00 50.91 86 GLU A O 1
ATOM 618 N N . LEU A 1 87 ? -3.141 14.933 -4.329 1.00 50.47 87 LEU A N 1
ATOM 619 C CA . LEU A 1 87 ? -2.241 15.103 -3.188 1.00 50.47 87 LEU A CA 1
ATOM 620 C C . LEU A 1 87 ? -2.678 16.377 -2.450 1.00 50.47 87 LEU A C 1
ATOM 622 O O . LEU A 1 87 ? -1.974 17.388 -2.459 1.00 50.47 87 LEU A O 1
ATOM 626 N N . VAL A 1 88 ? -3.861 16.359 -1.832 1.00 44.12 88 VAL A N 1
ATOM 627 C CA . VAL A 1 88 ? -4.230 17.340 -0.826 1.00 44.12 88 VAL A CA 1
ATOM 628 C C . VAL A 1 88 ? -3.156 17.175 0.223 1.00 44.12 88 VAL A C 1
ATOM 630 O O . VAL A 1 88 ? -3.072 16.130 0.868 1.00 44.12 88 VAL A O 1
ATOM 633 N N . ARG A 1 89 ? -2.263 18.167 0.309 1.00 47.16 89 ARG A N 1
ATOM 634 C CA . ARG A 1 89 ? -1.218 18.201 1.326 1.00 47.16 89 AR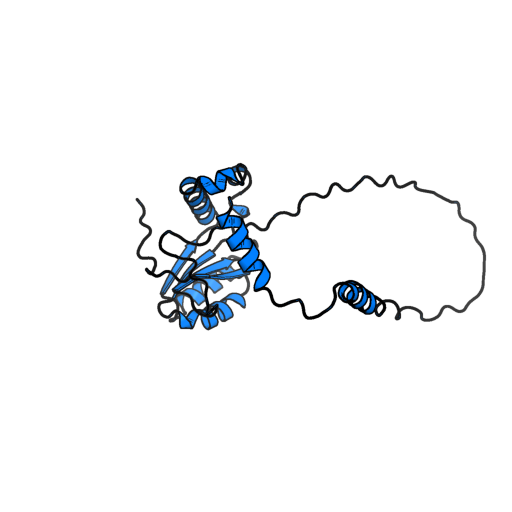G A CA 1
ATOM 635 C C . ARG A 1 89 ? -1.898 17.898 2.656 1.00 47.16 89 ARG A C 1
ATOM 637 O O . ARG A 1 89 ? -2.726 18.711 3.075 1.00 47.16 89 ARG A O 1
ATOM 644 N N . PRO A 1 90 ? -1.596 16.757 3.294 1.00 46.00 90 PRO A N 1
ATOM 645 C CA . PRO A 1 90 ? -2.238 16.419 4.536 1.00 46.00 90 PRO A CA 1
ATOM 646 C C . PRO A 1 90 ? -1.688 17.403 5.559 1.00 46.00 90 PRO A C 1
ATOM 648 O O . PRO A 1 90 ? -0.568 17.268 6.042 1.00 46.00 90 PRO A O 1
ATOM 651 N N . THR A 1 91 ? -2.467 18.431 5.886 1.00 44.28 91 THR A N 1
ATOM 652 C CA . THR A 1 91 ? -2.288 19.145 7.153 1.00 44.28 91 THR A CA 1
ATOM 653 C C . THR A 1 91 ? -2.625 18.234 8.336 1.00 44.28 91 THR A C 1
ATOM 655 O O . THR A 1 91 ? -2.318 18.577 9.472 1.00 44.28 91 THR A O 1
ATOM 658 N N . THR A 1 92 ? -3.148 17.035 8.069 1.00 47.16 92 THR A N 1
ATOM 659 C CA . THR A 1 92 ? -3.198 15.908 8.991 1.00 47.16 92 THR A CA 1
ATOM 660 C C . THR A 1 92 ? -2.670 14.665 8.278 1.00 47.16 92 THR A C 1
ATOM 662 O O . THR A 1 92 ? -3.400 13.989 7.559 1.00 47.16 92 THR A O 1
ATOM 665 N N . ALA A 1 93 ? -1.405 14.295 8.506 1.00 58.56 93 ALA A N 1
ATOM 666 C CA . ALA A 1 93 ? -0.853 12.982 8.117 1.00 58.56 93 ALA A CA 1
ATOM 667 C C . ALA A 1 93 ? -1.561 11.798 8.828 1.00 58.56 93 ALA A C 1
ATOM 669 O O . ALA A 1 93 ? -1.098 10.660 8.803 1.00 58.56 93 ALA A O 1
ATOM 670 N N . ASP A 1 94 ? -2.694 12.087 9.466 1.00 74.75 94 ASP A N 1
ATOM 671 C CA . ASP A 1 94 ? -3.440 11.260 10.388 1.00 74.75 94 ASP A CA 1
ATOM 672 C C . ASP A 1 94 ? -4.753 10.738 9.796 1.00 74.75 94 ASP A C 1
ATOM 674 O O . ASP A 1 94 ? -5.466 9.991 10.462 1.00 74.75 94 ASP A O 1
ATOM 678 N N . MET A 1 95 ? -5.087 11.115 8.557 1.00 86.56 95 MET A N 1
ATOM 679 C CA . MET A 1 95 ? -6.340 10.722 7.916 1.00 86.56 95 MET A CA 1
ATOM 680 C C . MET A 1 95 ? -6.135 10.302 6.460 1.00 86.56 95 MET A C 1
ATOM 682 O O . MET A 1 95 ? -5.383 10.941 5.726 1.00 86.56 95 MET A O 1
ATOM 686 N N . ALA A 1 96 ? -6.846 9.260 6.030 1.00 87.75 96 ALA A N 1
ATOM 687 C CA . ALA A 1 96 ? -6.851 8.787 4.646 1.00 87.75 96 ALA A CA 1
ATOM 688 C C . ALA A 1 96 ? -8.160 8.056 4.326 1.00 87.75 96 ALA A C 1
ATOM 690 O O . ALA A 1 96 ? -8.663 7.314 5.164 1.00 87.75 96 ALA A O 1
ATOM 691 N N . THR A 1 97 ? -8.695 8.241 3.120 1.00 90.12 97 THR A N 1
ATOM 692 C CA . THR A 1 97 ? -9.861 7.488 2.610 1.00 90.12 97 THR A CA 1
ATOM 693 C C . THR A 1 97 ? -9.439 6.204 1.906 1.00 90.12 97 THR A C 1
ATOM 695 O O . THR A 1 97 ? -10.213 5.255 1.822 1.00 90.12 97 THR A O 1
ATOM 698 N N . ASP A 1 98 ? -8.209 6.166 1.401 1.00 90.31 98 ASP A N 1
ATOM 699 C CA . ASP A 1 98 ? -7.653 5.056 0.643 1.00 90.31 98 ASP A CA 1
ATOM 700 C C . ASP A 1 98 ? -6.239 4.788 1.153 1.00 90.31 98 ASP A C 1
ATOM 702 O O . ASP A 1 98 ? -5.502 5.715 1.493 1.00 90.31 98 ASP A O 1
ATOM 706 N N . ALA A 1 99 ? -5.833 3.524 1.190 1.00 91.56 99 ALA A N 1
ATOM 707 C CA . ALA A 1 99 ? -4.480 3.156 1.572 1.00 91.56 99 ALA A CA 1
ATOM 708 C C . ALA A 1 99 ? -3.964 1.950 0.786 1.00 91.56 99 ALA A C 1
ATOM 710 O O . ALA A 1 99 ? -4.718 1.110 0.296 1.00 91.56 99 ALA A O 1
ATOM 711 N N . ALA A 1 100 ? -2.645 1.864 0.674 1.00 93.06 100 ALA A N 1
ATOM 712 C CA . ALA A 1 100 ? -1.936 0.699 0.184 1.00 93.06 100 ALA A CA 1
ATOM 713 C C . ALA A 1 100 ? -1.058 0.133 1.293 1.00 93.06 100 ALA A C 1
ATOM 715 O O . ALA A 1 100 ? -0.225 0.840 1.859 1.00 93.06 100 ALA A O 1
ATOM 716 N N . VAL A 1 101 ? -1.241 -1.152 1.566 1.00 96.56 101 VAL A N 1
ATOM 717 C CA . VAL A 1 101 ? -0.406 -1.946 2.465 1.00 96.56 101 VAL A CA 1
ATOM 718 C C . VAL A 1 101 ? 0.580 -2.703 1.593 1.00 96.56 101 VAL A C 1
ATOM 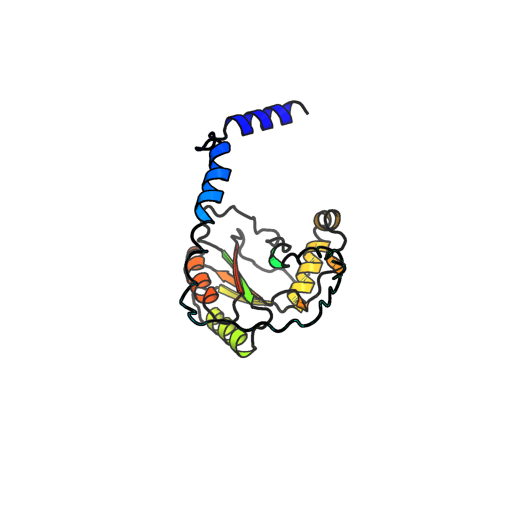720 O O . VAL A 1 101 ? 0.211 -3.698 0.970 1.00 96.56 101 VAL A O 1
ATOM 723 N N . TYR A 1 102 ? 1.808 -2.210 1.495 1.00 96.19 102 TYR A N 1
ATOM 724 C CA . TYR A 1 102 ? 2.865 -2.849 0.722 1.00 96.19 102 TYR A CA 1
ATOM 725 C C . TYR A 1 102 ? 3.511 -3.956 1.546 1.00 96.19 102 TYR A C 1
ATOM 727 O O . TYR A 1 102 ? 3.892 -3.756 2.703 1.00 96.19 102 TYR A O 1
ATOM 735 N N . LEU A 1 103 ? 3.613 -5.133 0.941 1.00 97.19 103 LEU A N 1
ATOM 736 C CA . LEU A 1 103 ? 4.235 -6.297 1.546 1.00 97.19 103 LEU A CA 1
ATOM 737 C C . LEU A 1 103 ? 5.721 -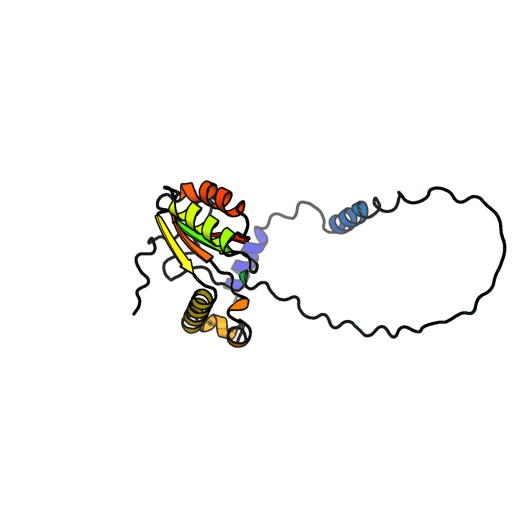6.336 1.204 1.00 97.19 103 LEU A C 1
ATOM 739 O O . LEU A 1 103 ? 6.121 -5.950 0.105 1.00 97.19 103 LEU A O 1
ATOM 743 N N . SER A 1 104 ? 6.512 -6.875 2.126 1.00 94.88 104 SER A N 1
ATOM 744 C CA . SER A 1 104 ? 7.931 -7.116 1.895 1.00 94.88 104 SER A CA 1
ATOM 745 C C . SER A 1 104 ? 8.146 -8.066 0.714 1.00 94.88 104 SER A C 1
ATOM 747 O O . SER A 1 104 ? 7.368 -8.995 0.478 1.00 94.88 104 SER A O 1
ATOM 749 N N . VAL A 1 105 ? 9.249 -7.883 -0.007 1.00 90.25 105 VAL A N 1
ATOM 750 C CA . VAL A 1 105 ? 9.622 -8.720 -1.161 1.00 90.25 105 VAL A CA 1
ATOM 751 C C . VAL A 1 105 ? 9.822 -10.201 -0.812 1.00 90.25 105 VAL A C 1
ATOM 753 O O . VAL A 1 105 ? 9.706 -11.053 -1.695 1.00 90.25 105 VAL A O 1
ATOM 756 N N . ASP A 1 106 ? 10.103 -10.514 0.453 1.00 92.19 106 ASP A N 1
ATOM 757 C CA . ASP A 1 106 ? 10.302 -11.858 1.007 1.00 92.19 106 ASP A CA 1
ATOM 758 C C . ASP A 1 106 ? 9.101 -12.370 1.827 1.00 92.19 106 ASP A C 1
ATOM 760 O O . ASP A 1 106 ? 9.219 -13.374 2.532 1.00 92.19 106 ASP A O 1
ATOM 764 N N . VAL A 1 107 ? 7.936 -11.714 1.722 1.00 95.50 107 VAL A N 1
ATOM 765 C CA . VAL A 1 107 ? 6.717 -12.102 2.447 1.00 95.50 107 VAL A CA 1
ATOM 766 C C . VAL A 1 107 ? 6.345 -13.567 2.194 1.00 95.50 107 VAL A C 1
ATOM 768 O O . VAL A 1 107 ? 6.266 -14.030 1.051 1.00 95.50 107 VAL A O 1
ATOM 771 N N . THR A 1 108 ? 6.081 -14.321 3.264 1.00 97.06 108 THR A N 1
ATOM 772 C CA . THR A 1 108 ? 5.632 -15.714 3.131 1.00 97.06 108 THR A CA 1
ATOM 773 C C . THR A 1 108 ? 4.142 -15.799 2.803 1.00 97.06 108 THR A C 1
ATOM 775 O O . THR A 1 108 ? 3.362 -14.870 3.040 1.00 97.06 108 THR A O 1
ATOM 778 N N . ALA A 1 109 ? 3.701 -16.951 2.290 1.00 96.81 109 ALA A N 1
ATOM 779 C CA . ALA A 1 109 ? 2.286 -17.180 2.011 1.00 96.81 109 ALA A CA 1
ATOM 780 C C . ALA A 1 109 ? 1.422 -17.072 3.280 1.00 96.81 109 ALA A C 1
ATOM 782 O O . ALA A 1 109 ? 0.301 -16.567 3.220 1.00 96.81 109 ALA A O 1
ATOM 783 N N . GLU A 1 110 ? 1.943 -17.519 4.421 1.00 97.94 110 GLU A N 1
ATOM 784 C CA . GLU A 1 110 ? 1.288 -17.449 5.725 1.00 97.94 110 GLU A CA 1
ATOM 785 C C . GLU A 1 110 ? 1.178 -16.005 6.218 1.00 97.94 110 GLU A C 1
ATOM 787 O O . GLU A 1 110 ? 0.098 -15.599 6.641 1.00 97.94 110 GLU A O 1
ATOM 792 N N . GLN A 1 111 ? 2.251 -15.214 6.110 1.00 98.19 111 GLN A N 1
ATOM 793 C CA . GLN A 1 111 ? 2.243 -13.794 6.481 1.00 98.19 111 GLN A CA 1
ATOM 794 C C . GLN A 1 111 ? 1.239 -13.008 5.639 1.00 98.19 111 GLN A C 1
ATOM 796 O O . GLN A 1 111 ? 0.385 -12.310 6.180 1.00 98.19 111 GLN A O 1
ATOM 801 N N . ARG A 1 112 ? 1.256 -13.201 4.316 1.00 98.06 112 ARG A N 1
ATOM 802 C CA . ARG A 1 112 ? 0.291 -12.563 3.414 1.00 98.06 112 ARG A CA 1
ATOM 803 C C . ARG A 1 112 ? -1.153 -12.935 3.754 1.00 98.06 112 ARG A C 1
ATOM 805 O O . ARG A 1 112 ? -2.016 -12.065 3.758 1.00 98.06 112 ARG A O 1
ATOM 812 N N . ARG A 1 113 ? -1.426 -14.211 4.058 1.00 98.19 113 ARG A N 1
ATOM 813 C CA . ARG A 1 113 ? -2.762 -14.657 4.497 1.00 98.19 113 ARG A CA 1
ATOM 814 C C . ARG A 1 113 ? -3.166 -14.040 5.832 1.00 98.19 113 ARG A C 1
ATOM 816 O O . ARG A 1 113 ? -4.336 -13.725 6.005 1.00 98.19 113 ARG A O 1
ATOM 823 N N . ALA A 1 114 ? -2.226 -13.866 6.760 1.00 98.25 114 ALA A N 1
ATOM 824 C CA . ALA A 1 114 ? -2.497 -13.210 8.033 1.00 98.25 114 ALA A CA 1
ATOM 825 C C . ALA A 1 114 ? -2.870 -11.733 7.834 1.00 98.25 114 ALA A C 1
ATOM 827 O O . ALA A 1 114 ? -3.832 -11.274 8.443 1.00 98.25 114 ALA A O 1
ATOM 828 N N . VAL A 1 115 ? -2.166 -11.017 6.948 1.00 98.38 115 VAL A N 1
ATOM 829 C CA . VAL A 1 115 ? -2.497 -9.628 6.582 1.00 98.38 115 VAL A CA 1
ATOM 830 C C . VAL A 1 115 ? -3.868 -9.545 5.907 1.00 98.38 115 VAL A C 1
ATOM 832 O O . VAL A 1 115 ? -4.695 -8.744 6.333 1.00 98.38 115 VAL A O 1
ATOM 835 N N . ASP A 1 116 ? -4.157 -10.403 4.921 1.00 98.25 116 ASP A N 1
ATOM 836 C CA . ASP A 1 116 ? -5.474 -10.441 4.258 1.00 98.25 116 ASP A CA 1
ATOM 837 C C . ASP A 1 116 ? -6.605 -10.722 5.260 1.00 98.25 116 ASP A C 1
ATOM 839 O O . ASP A 1 116 ? -7.633 -10.048 5.249 1.00 98.25 116 ASP A O 1
ATOM 843 N N . ALA A 1 117 ? -6.402 -11.678 6.171 1.00 98.31 117 ALA A N 1
ATOM 844 C CA . ALA A 1 117 ? -7.377 -11.999 7.206 1.00 98.31 117 ALA A CA 1
ATOM 845 C C . ALA A 1 117 ? -7.605 -10.826 8.168 1.00 98.31 117 ALA A C 1
ATOM 847 O O . ALA A 1 117 ? -8.757 -10.509 8.458 1.00 98.31 117 ALA A O 1
ATOM 848 N N . ALA A 1 118 ? -6.536 -10.163 8.625 1.00 98.06 118 ALA A N 1
ATOM 849 C CA . ALA A 1 118 ? -6.636 -8.994 9.495 1.00 98.06 118 ALA A CA 1
ATOM 850 C C . ALA A 1 118 ? -7.432 -7.871 8.819 1.00 98.06 118 ALA A C 1
ATOM 852 O O . ALA A 1 118 ? -8.426 -7.416 9.381 1.00 98.06 118 ALA A O 1
ATOM 853 N N . LEU A 1 119 ? -7.072 -7.520 7.580 1.00 98.12 119 LEU A N 1
ATOM 854 C CA . LEU A 1 119 ? -7.752 -6.494 6.786 1.00 98.12 119 LEU A CA 1
ATOM 855 C C . LEU A 1 119 ? -9.238 -6.794 6.578 1.00 98.12 119 LEU A C 1
ATOM 857 O O . LEU A 1 119 ? -10.069 -5.909 6.728 1.00 98.12 119 LEU A O 1
ATOM 861 N N . ARG A 1 120 ? -9.590 -8.041 6.247 1.00 97.19 120 ARG A N 1
ATOM 862 C CA . ARG A 1 120 ? -10.991 -8.438 6.020 1.00 97.19 120 ARG A CA 1
ATOM 863 C C . ARG A 1 120 ? -11.812 -8.548 7.302 1.00 97.19 120 ARG A C 1
ATOM 865 O O . ARG A 1 120 ? -13.037 -8.540 7.230 1.00 97.19 120 ARG A O 1
ATOM 872 N N . SER A 1 121 ? -11.157 -8.723 8.447 1.00 97.56 121 SER A N 1
ATOM 873 C CA . SER A 1 121 ? -11.817 -8.808 9.753 1.00 97.56 121 SER A CA 1
ATOM 874 C C . SER A 1 121 ? -12.003 -7.452 10.432 1.00 97.56 121 SER A C 1
ATOM 876 O O . SER A 1 121 ? -12.773 -7.360 11.388 1.00 97.56 121 SER A O 1
ATOM 878 N N . ASP A 1 122 ? -11.301 -6.422 9.961 1.00 97.06 122 ASP A N 1
ATOM 879 C CA . ASP A 1 122 ? -11.338 -5.089 10.542 1.00 97.06 122 ASP A CA 1
ATOM 880 C C . ASP A 1 122 ? -12.598 -4.332 10.074 1.00 97.06 122 ASP A C 1
ATOM 882 O O . ASP A 1 122 ? -12.737 -4.049 8.882 1.00 97.06 122 ASP A O 1
ATOM 886 N N . PRO A 1 123 ? -13.528 -3.975 10.979 1.00 96.38 123 PRO A N 1
ATOM 887 C CA . PRO A 1 123 ? -14.746 -3.254 10.613 1.00 96.38 123 PRO A CA 1
ATOM 888 C C . PRO A 1 123 ? -14.494 -1.813 10.141 1.00 96.38 123 PRO A C 1
ATOM 890 O O . PRO A 1 123 ? -15.411 -1.190 9.608 1.00 96.38 123 PRO A O 1
ATOM 893 N N . GLN A 1 124 ? -13.296 -1.261 10.356 1.00 95.00 124 GLN A N 1
ATOM 894 C CA . GLN A 1 124 ? -12.909 0.065 9.866 1.00 95.00 124 GLN A CA 1
ATOM 895 C C . GLN A 1 124 ? -12.464 0.029 8.396 1.00 95.00 124 GLN A C 1
ATOM 897 O O . GLN A 1 124 ? -12.372 1.080 7.761 1.00 95.00 124 GLN A O 1
ATOM 902 N N . VAL A 1 125 ? -12.207 -1.160 7.843 1.00 95.75 125 VAL A N 1
ATOM 903 C CA . VAL A 1 125 ? -11.796 -1.360 6.452 1.00 95.75 125 VAL A CA 1
ATOM 904 C C . VAL A 1 125 ? -13.026 -1.593 5.573 1.00 95.75 125 VAL A C 1
ATOM 906 O O . VAL A 1 125 ? -13.859 -2.452 5.847 1.00 95.75 125 VAL A O 1
ATOM 909 N N . GLY A 1 126 ? -13.149 -0.816 4.497 1.00 93.69 126 GLY A N 1
ATOM 910 C CA . GLY A 1 126 ? -14.258 -0.892 3.546 1.00 93.69 126 GLY A CA 1
ATOM 911 C C . GLY A 1 126 ? -14.066 -2.003 2.514 1.00 93.69 126 GLY A C 1
ATOM 912 O O . GLY A 1 126 ? -14.684 -3.063 2.583 1.00 93.69 126 GLY A O 1
ATOM 913 N N . SER A 1 127 ? -13.218 -1.754 1.519 1.00 92.94 127 SER A N 1
ATOM 914 C CA . SER A 1 127 ? -12.861 -2.713 0.470 1.00 92.94 127 SER A CA 1
ATOM 915 C C . SER A 1 127 ? -11.429 -3.196 0.642 1.00 92.94 127 SER A C 1
ATOM 917 O O . SER A 1 127 ? -10.578 -2.439 1.091 1.00 92.94 127 SER A O 1
ATOM 919 N N . VAL A 1 128 ? -11.149 -4.433 0.225 1.00 95.81 128 VAL A N 1
ATOM 920 C CA . VAL A 1 128 ? -9.795 -5.004 0.193 1.00 95.81 128 VAL A CA 1
ATOM 921 C C . VAL A 1 128 ? -9.562 -5.647 -1.167 1.00 95.81 128 VAL A C 1
ATOM 923 O O . VAL A 1 128 ? -10.201 -6.649 -1.503 1.00 95.81 128 VAL A O 1
ATOM 926 N N . VAL A 1 129 ? -8.628 -5.091 -1.934 1.00 95.38 129 VAL A N 1
ATOM 927 C CA . VAL A 1 129 ? -8.196 -5.615 -3.232 1.00 95.38 129 VAL A CA 1
ATOM 928 C C . VAL A 1 129 ? -6.731 -6.001 -3.134 1.00 95.38 129 VAL A C 1
ATOM 930 O O . VAL A 1 129 ? -5.876 -5.167 -2.846 1.00 95.38 129 VAL A O 1
ATOM 933 N N . PHE A 1 130 ? -6.438 -7.276 -3.366 1.00 96.38 130 PHE A N 1
ATOM 934 C CA . PHE A 1 130 ? -5.061 -7.736 -3.465 1.00 96.38 130 PHE A CA 1
ATOM 935 C C . PHE A 1 130 ? -4.510 -7.417 -4.854 1.00 96.38 130 PHE A C 1
ATOM 937 O O . PHE A 1 130 ? -5.138 -7.725 -5.864 1.00 96.38 130 PHE A O 1
ATOM 944 N N . GLU A 1 131 ? -3.326 -6.825 -4.886 1.00 94.19 131 GLU A N 1
ATOM 945 C CA . GLU A 1 131 ? -2.571 -6.534 -6.091 1.00 94.19 131 GLU A CA 1
ATOM 946 C C . GLU A 1 131 ? -1.296 -7.378 -6.091 1.00 94.19 131 GLU A C 1
ATOM 948 O O . GLU A 1 131 ? -0.399 -7.191 -5.260 1.00 94.19 131 GLU A O 1
ATOM 953 N N . SER A 1 132 ? -1.214 -8.310 -7.042 1.00 95.00 132 SER A N 1
ATOM 954 C CA . SER A 1 132 ? 0.002 -9.086 -7.251 1.00 95.00 132 SER A CA 1
ATOM 955 C C . SER A 1 132 ? 1.108 -8.218 -7.854 1.00 95.00 132 SER A C 1
ATOM 957 O O . SER A 1 132 ? 0.849 -7.167 -8.440 1.00 95.00 132 SER A O 1
ATOM 959 N N . ARG A 1 133 ? 2.358 -8.691 -7.801 1.00 92.19 133 ARG A N 1
ATOM 960 C CA . ARG A 1 133 ? 3.486 -8.023 -8.478 1.00 92.19 133 ARG A CA 1
ATOM 961 C C . ARG A 1 133 ? 3.226 -7.802 -9.968 1.00 92.19 133 ARG A C 1
ATOM 963 O O . ARG A 1 133 ? 3.591 -6.775 -10.536 1.00 92.19 133 ARG A O 1
ATOM 970 N N . GLN A 1 134 ? 2.566 -8.775 -10.598 1.00 92.00 134 GLN A N 1
ATOM 971 C CA . GLN A 1 134 ? 2.228 -8.709 -12.011 1.00 92.00 134 GLN A CA 1
ATOM 972 C C . GLN A 1 134 ? 1.165 -7.641 -12.284 1.00 92.00 134 GLN A C 1
ATOM 974 O O . GLN A 1 134 ? 1.301 -6.898 -13.255 1.00 92.00 134 GLN A O 1
ATOM 979 N N . ASP A 1 135 ? 0.152 -7.528 -11.426 1.00 90.19 135 ASP A N 1
ATOM 980 C CA . ASP A 1 135 ? -0.892 -6.505 -11.545 1.00 90.19 135 ASP A CA 1
ATOM 981 C C . ASP A 1 135 ? -0.325 -5.107 -11.286 1.00 90.19 135 ASP A C 1
ATOM 983 O O . ASP A 1 135 ? -0.579 -4.185 -12.065 1.00 90.19 135 ASP A O 1
ATOM 987 N N . ALA A 1 136 ? 0.535 -4.973 -10.269 1.00 89.56 136 ALA A N 1
ATOM 988 C CA . ALA A 1 136 ? 1.265 -3.745 -9.973 1.00 89.56 136 ALA A CA 1
ATOM 989 C C . ALA A 1 136 ? 2.110 -3.296 -11.173 1.00 89.56 136 ALA A C 1
ATOM 991 O O . ALA A 1 136 ? 2.093 -2.116 -11.529 1.00 89.56 136 ALA A O 1
ATOM 992 N N . TYR A 1 137 ? 2.789 -4.235 -11.841 1.00 89.06 137 TYR A N 1
ATOM 993 C CA . TYR A 1 137 ? 3.546 -3.968 -13.065 1.00 89.06 137 TYR A CA 1
ATOM 994 C C . TYR A 1 137 ? 2.653 -3.490 -14.205 1.00 89.06 137 TYR A C 1
ATOM 996 O O . TYR A 1 137 ? 2.952 -2.483 -14.845 1.00 89.06 137 TYR A O 1
ATOM 1004 N N . GLN A 1 138 ? 1.526 -4.163 -14.442 1.00 89.00 138 GLN A N 1
ATOM 1005 C CA . GLN A 1 138 ? 0.593 -3.754 -15.492 1.00 89.00 138 GLN A CA 1
ATOM 1006 C C . GLN A 1 138 ? 0.013 -2.363 -15.219 1.00 89.00 138 GLN A C 1
ATOM 1008 O O . GLN A 1 138 ? -0.066 -1.540 -16.133 1.00 89.00 138 GLN A O 1
ATOM 1013 N N . ARG A 1 139 ? -0.343 -2.056 -13.966 1.00 85.19 139 ARG A N 1
ATOM 1014 C CA . ARG A 1 139 ? -0.806 -0.717 -13.584 1.00 85.19 139 ARG A CA 1
ATOM 1015 C C . ARG A 1 139 ? 0.285 0.331 -13.781 1.00 85.19 139 ARG A C 1
ATOM 1017 O O . ARG A 1 139 ? -0.004 1.395 -14.320 1.00 85.19 139 ARG A O 1
ATOM 1024 N N . PHE A 1 140 ? 1.516 0.031 -13.373 1.00 84.25 140 PHE A N 1
ATOM 1025 C CA . PHE A 1 140 ? 2.667 0.906 -13.582 1.00 84.25 140 PHE A CA 1
ATOM 1026 C C . PHE A 1 140 ? 2.852 1.210 -15.077 1.00 84.25 140 PHE A C 1
ATOM 1028 O O . PHE A 1 140 ? 2.870 2.373 -15.468 1.00 84.25 140 PHE A O 1
ATOM 1035 N N . MET A 1 141 ? 2.844 0.189 -15.938 1.00 84.62 141 MET A N 1
ATOM 1036 C CA . MET A 1 141 ? 2.935 0.367 -17.392 1.00 84.62 141 MET A CA 1
ATOM 1037 C C . MET A 1 141 ? 1.796 1.224 -17.965 1.00 84.62 141 MET A C 1
ATOM 1039 O O . MET A 1 141 ? 2.052 2.061 -18.827 1.00 84.62 141 MET A O 1
ATOM 1043 N N . ARG A 1 142 ? 0.549 1.043 -17.500 1.00 83.81 142 ARG A N 1
ATOM 1044 C CA . ARG A 1 142 ? -0.593 1.875 -17.927 1.00 83.81 142 ARG A CA 1
ATOM 1045 C C . ARG A 1 142 ? -0.404 3.336 -17.525 1.00 83.81 142 ARG A C 1
ATOM 1047 O O . ARG A 1 142 ? -0.407 4.205 -18.388 1.00 83.81 142 ARG A O 1
ATOM 1054 N N . ARG A 1 143 ? -0.118 3.594 -16.245 1.00 77.31 143 ARG A N 1
ATOM 1055 C CA . ARG A 1 143 ? 0.026 4.956 -15.704 1.00 77.31 143 ARG A CA 1
ATOM 1056 C C . ARG A 1 143 ? 1.093 5.776 -16.431 1.00 77.31 143 ARG A C 1
ATOM 1058 O O . ARG A 1 143 ? 0.909 6.976 -16.603 1.00 77.31 143 ARG A O 1
ATOM 1065 N N . TYR A 1 144 ? 2.185 5.132 -16.838 1.00 75.69 144 TYR A N 1
ATOM 1066 C CA . TYR A 1 144 ? 3.281 5.773 -17.568 1.00 75.69 144 TYR A CA 1
ATOM 1067 C C . TYR A 1 144 ? 2.985 5.996 -19.053 1.00 75.69 144 TYR A C 1
ATOM 1069 O O . TYR A 1 144 ? 3.512 6.936 -19.640 1.00 75.69 144 TYR A O 1
ATOM 1077 N N . ARG A 1 145 ? 2.133 5.169 -19.672 1.00 78.00 145 ARG A N 1
ATOM 1078 C CA . ARG A 1 145 ? 1.633 5.435 -21.032 1.00 78.00 145 ARG A CA 1
ATOM 1079 C C . ARG A 1 145 ? 0.700 6.642 -21.056 1.00 78.00 145 ARG A C 1
ATOM 1081 O O . ARG A 1 145 ? 0.754 7.422 -22.001 1.00 78.00 145 ARG A O 1
ATOM 1088 N N . ASP A 1 146 ? -0.106 6.795 -20.009 1.00 76.44 146 ASP A N 1
ATOM 1089 C CA . ASP A 1 146 ? -1.076 7.886 -19.886 1.00 76.44 146 ASP A CA 1
ATOM 1090 C C . ASP A 1 146 ? -0.417 9.232 -19.530 1.00 76.44 146 ASP A C 1
ATOM 1092 O O . ASP A 1 146 ? -1.012 10.288 -19.739 1.00 76.44 146 ASP A O 1
ATOM 1096 N N . ASP A 1 147 ? 0.819 9.206 -19.018 1.00 71.81 147 ASP A N 1
ATOM 1097 C CA . ASP A 1 147 ? 1.582 10.384 -18.596 1.00 71.81 147 ASP A CA 1
ATOM 1098 C C . ASP A 1 147 ? 2.965 10.430 -19.268 1.00 71.81 147 ASP A C 1
ATOM 1100 O O . ASP A 1 147 ? 4.001 10.158 -18.649 1.00 71.81 147 ASP A O 1
ATOM 1104 N N . PRO A 1 148 ? 3.001 10.756 -20.573 1.00 68.50 148 PRO A N 1
ATOM 1105 C CA . PRO A 1 148 ? 4.225 10.719 -21.365 1.00 68.50 148 PRO A CA 1
ATOM 1106 C C . PRO A 1 148 ? 5.282 11.729 -20.899 1.00 68.50 148 PRO A C 1
ATOM 1108 O O . PRO A 1 148 ? 6.446 11.586 -21.265 1.00 68.50 148 PRO A O 1
ATOM 1111 N N . ALA A 1 149 ? 4.917 12.724 -20.079 1.00 71.31 149 ALA A N 1
ATOM 1112 C CA . ALA A 1 149 ? 5.869 13.677 -19.513 1.00 71.31 149 ALA A CA 1
ATOM 1113 C C . ALA A 1 149 ? 6.901 12.987 -18.606 1.00 71.31 149 ALA A C 1
ATOM 1115 O O . ALA A 1 149 ? 8.074 13.348 -18.636 1.00 71.31 149 ALA A O 1
ATOM 1116 N N . VAL A 1 150 ? 6.508 11.936 -17.877 1.00 63.78 150 VAL A N 1
ATOM 1117 C CA . VAL A 1 150 ? 7.421 11.188 -16.996 1.00 63.78 150 VAL A CA 1
ATOM 1118 C C . VAL A 1 150 ? 8.476 10.408 -17.797 1.00 63.78 150 VAL A C 1
ATOM 1120 O O . VAL A 1 150 ? 9.610 10.239 -17.348 1.00 63.78 150 VAL A O 1
ATOM 1123 N N . LEU A 1 151 ? 8.137 9.970 -19.015 1.00 62.97 151 LEU A N 1
ATOM 1124 C CA . LEU A 1 151 ? 9.069 9.274 -19.910 1.00 62.97 151 LEU A CA 1
ATOM 1125 C C . LEU A 1 151 ? 10.120 10.211 -20.523 1.00 62.97 151 LEU A C 1
ATOM 1127 O O . LEU A 1 151 ? 11.170 9.735 -20.948 1.00 62.97 151 LEU A O 1
ATOM 1131 N N . LEU A 1 152 ? 9.873 11.526 -20.555 1.00 68.81 152 LEU A N 1
ATOM 1132 C CA . LEU A 1 152 ? 10.852 12.500 -21.049 1.00 68.81 152 LEU A CA 1
ATOM 1133 C C . LEU A 1 152 ? 12.034 12.656 -20.086 1.00 68.81 152 LEU A C 1
ATOM 1135 O O . LEU A 1 152 ? 13.176 12.732 -20.535 1.00 68.81 152 LEU A O 1
ATOM 1139 N N . ASP A 1 153 ? 11.768 12.656 -18.780 1.00 72.81 153 ASP A N 1
ATOM 1140 C CA . ASP A 1 153 ? 12.811 12.788 -17.757 1.00 72.81 153 ASP A CA 1
ATOM 1141 C C . ASP A 1 153 ? 13.551 11.463 -17.514 1.00 72.81 153 ASP A C 1
ATOM 1143 O O . ASP A 1 153 ? 14.728 11.448 -17.137 1.00 72.81 153 ASP A O 1
ATOM 1147 N N . HIS A 1 154 ? 12.881 10.333 -17.760 1.00 70.06 154 HIS A N 1
ATOM 1148 C CA . HIS A 1 154 ? 13.417 9.004 -17.490 1.00 70.06 154 HIS A CA 1
ATOM 1149 C C . HIS A 1 154 ? 13.016 7.966 -18.562 1.00 70.06 154 HIS A C 1
ATOM 1151 O O . HIS A 1 154 ? 12.205 7.071 -18.292 1.00 70.06 154 HIS A O 1
ATOM 1157 N N . PRO A 1 155 ? 13.616 8.027 -19.766 1.00 71.00 155 PRO A N 1
ATOM 1158 C CA . PRO A 1 155 ? 13.219 7.192 -20.907 1.00 71.00 155 PRO A CA 1
ATOM 1159 C C . PRO A 1 155 ? 13.414 5.688 -20.670 1.00 71.00 155 PRO A C 1
ATOM 1161 O O . PRO A 1 155 ? 12.660 4.873 -21.194 1.00 71.00 155 PRO A O 1
ATOM 1164 N N . ASP A 1 156 ? 14.374 5.310 -19.822 1.00 77.81 156 ASP A N 1
ATOM 1165 C CA . ASP A 1 156 ? 14.717 3.906 -19.580 1.00 77.81 156 ASP A CA 1
ATOM 1166 C C . ASP A 1 156 ? 13.839 3.225 -18.509 1.00 77.81 156 ASP A C 1
ATOM 1168 O O . ASP A 1 156 ? 14.051 2.050 -18.199 1.00 77.81 156 ASP A O 1
ATOM 1172 N N . LEU A 1 157 ? 12.894 3.933 -17.870 1.00 73.12 157 LEU A N 1
ATOM 1173 C CA . LEU A 1 157 ? 12.132 3.373 -16.738 1.00 73.12 157 LEU A CA 1
ATOM 1174 C C . LEU A 1 157 ? 11.331 2.133 -17.124 1.00 73.12 157 LEU A C 1
ATOM 1176 O O . LEU A 1 157 ? 11.267 1.177 -16.355 1.00 73.12 157 LEU A O 1
ATOM 1180 N N . MET A 1 158 ? 10.749 2.125 -18.321 1.00 73.38 158 MET A N 1
ATOM 1181 C CA . MET A 1 158 ? 9.943 0.993 -18.777 1.00 73.38 158 MET A CA 1
ATOM 1182 C C . MET A 1 158 ? 10.788 -0.252 -19.074 1.00 73.38 158 MET A C 1
ATOM 1184 O O . MET A 1 158 ? 10.281 -1.365 -18.969 1.00 73.38 158 MET A O 1
ATOM 1188 N N . GLU A 1 159 ? 12.066 -0.071 -19.415 1.00 77.81 159 GLU A N 1
ATOM 1189 C CA . GLU A 1 159 ? 12.996 -1.167 -19.709 1.00 77.81 159 GLU A CA 1
ATOM 1190 C C . GLU A 1 159 ? 13.668 -1.719 -18.447 1.00 77.81 159 GLU A C 1
ATOM 1192 O O . GLU A 1 159 ? 14.048 -2.888 -18.402 1.00 77.81 159 GLU A O 1
ATOM 1197 N N . LYS A 1 160 ? 13.832 -0.877 -17.419 1.00 82.31 160 LYS A N 1
ATOM 1198 C CA . LYS A 1 160 ? 14.577 -1.213 -16.198 1.00 82.31 160 LYS A CA 1
ATOM 1199 C C . LYS A 1 160 ? 13.713 -1.793 -15.085 1.00 82.31 160 LYS A C 1
ATOM 1201 O O . LYS A 1 160 ? 14.247 -2.520 -14.250 1.00 82.31 160 LYS A O 1
ATOM 1206 N N . VAL A 1 161 ? 12.420 -1.469 -15.056 1.00 82.62 161 VAL A N 1
ATOM 1207 C CA . VAL A 1 161 ? 11.497 -1.976 -14.035 1.00 82.62 161 VAL A CA 1
ATOM 1208 C C . VAL A 1 161 ? 11.009 -3.360 -14.435 1.00 82.62 161 VAL A C 1
ATOM 1210 O O . VAL A 1 161 ? 10.380 -3.533 -15.479 1.00 82.62 161 VAL A O 1
ATOM 1213 N N . THR A 1 162 ? 11.261 -4.346 -13.582 1.00 83.38 162 THR A N 1
ATOM 1214 C CA . THR A 1 162 ? 10.754 -5.713 -13.744 1.00 83.38 162 THR A CA 1
ATOM 1215 C C . THR A 1 162 ? 9.683 -6.022 -12.690 1.00 83.38 162 THR A C 1
ATOM 1217 O O . THR A 1 162 ? 9.684 -5.414 -11.617 1.00 83.38 162 THR A O 1
ATOM 1220 N N . PRO A 1 163 ? 8.734 -6.947 -12.951 1.00 84.44 163 PRO A N 1
ATOM 1221 C CA . PRO A 1 163 ? 7.651 -7.235 -12.007 1.00 84.44 163 PRO A CA 1
ATOM 1222 C C . PRO A 1 163 ? 8.141 -7.655 -10.617 1.00 84.44 163 PRO A C 1
ATOM 1224 O O . PRO A 1 163 ? 7.543 -7.292 -9.615 1.00 84.44 163 PRO A O 1
ATOM 1227 N N . ASP A 1 164 ? 9.244 -8.393 -10.530 1.00 84.06 164 ASP A N 1
ATOM 1228 C CA . ASP A 1 164 ? 9.830 -8.870 -9.275 1.00 84.06 164 ASP A CA 1
ATOM 1229 C C . ASP A 1 164 ? 10.333 -7.748 -8.356 1.00 84.06 164 ASP A C 1
ATOM 1231 O O . ASP A 1 164 ? 10.399 -7.963 -7.145 1.00 84.06 164 ASP A O 1
ATOM 1235 N N . GLN A 1 165 ? 10.618 -6.567 -8.914 1.00 85.62 165 GLN A N 1
ATOM 1236 C CA . GLN A 1 165 ? 11.023 -5.366 -8.178 1.00 85.62 165 GLN A CA 1
ATOM 1237 C C . GLN A 1 165 ? 9.834 -4.590 -7.602 1.00 85.62 165 GLN A C 1
ATOM 1239 O O . GLN A 1 165 ? 10.032 -3.664 -6.815 1.00 85.62 165 GLN A O 1
ATOM 1244 N N . LEU A 1 166 ? 8.605 -4.932 -8.000 1.00 88.00 166 LEU A N 1
ATOM 1245 C CA . LEU A 1 166 ? 7.402 -4.279 -7.507 1.00 88.00 166 LEU A CA 1
ATOM 1246 C C . LEU A 1 166 ? 6.820 -5.077 -6.333 1.00 88.00 166 LEU A C 1
ATOM 1248 O O . LEU A 1 166 ? 6.584 -6.282 -6.469 1.00 88.00 166 LEU A O 1
ATOM 1252 N N . PRO A 1 167 ? 6.575 -4.432 -5.180 1.00 90.38 167 PRO A N 1
ATOM 1253 C CA . PRO A 1 167 ? 5.986 -5.107 -4.034 1.00 90.38 167 PRO A CA 1
ATOM 1254 C C . PRO A 1 167 ? 4.536 -5.521 -4.318 1.00 90.38 167 PRO A C 1
ATOM 1256 O O . PRO A 1 167 ? 3.786 -4.818 -5.001 1.00 90.38 167 PRO A O 1
ATOM 1259 N N . GLU A 1 168 ? 4.129 -6.659 -3.752 1.00 94.19 168 GLU A N 1
ATOM 1260 C CA . GLU A 1 168 ? 2.707 -7.002 -3.630 1.00 94.19 168 GLU A CA 1
ATOM 1261 C C . GLU A 1 168 ? 2.040 -6.005 -2.677 1.00 94.19 168 GLU A C 1
ATOM 1263 O O . GLU A 1 168 ? 2.674 -5.517 -1.738 1.00 94.19 168 GLU A O 1
ATOM 1268 N N . SER A 1 169 ? 0.761 -5.695 -2.889 1.00 96.56 169 SER A N 1
ATOM 1269 C CA . SER A 1 169 ? 0.054 -4.793 -1.979 1.00 96.56 169 SER A CA 1
ATOM 1270 C C . SER A 1 169 ? -1.412 -5.148 -1.790 1.00 96.56 169 SER A C 1
ATOM 1272 O O . SER A 1 169 ? -2.041 -5.739 -2.664 1.00 96.56 169 SER A O 1
ATOM 1274 N N . PHE A 1 170 ? -1.974 -4.757 -0.649 1.00 97.44 170 PHE A N 1
ATOM 1275 C CA . PHE A 1 170 ? -3.421 -4.671 -0.475 1.00 97.44 170 PHE A CA 1
ATOM 1276 C C . PHE A 1 170 ? -3.854 -3.219 -0.616 1.00 97.44 170 PHE A C 1
ATOM 1278 O O . PHE A 1 170 ? -3.376 -2.348 0.110 1.00 97.44 170 PHE A O 1
ATOM 1285 N N . ARG A 1 171 ? -4.767 -2.961 -1.547 1.00 94.50 171 ARG A N 1
ATOM 1286 C CA . ARG A 1 171 ? -5.442 -1.676 -1.716 1.00 94.50 171 ARG A CA 1
ATOM 1287 C C . ARG A 1 171 ? -6.715 -1.704 -0.894 1.00 94.50 171 ARG A C 1
ATOM 1289 O O . ARG A 1 171 ? -7.554 -2.586 -1.094 1.00 94.50 171 ARG A O 1
ATOM 1296 N N . ILE A 1 172 ? -6.834 -0.760 0.026 1.00 94.44 172 ILE A N 1
ATOM 1297 C CA . ILE A 1 172 ? -7.967 -0.676 0.933 1.00 94.44 172 ILE A CA 1
ATOM 1298 C C . ILE A 1 172 ? -8.643 0.682 0.871 1.00 94.44 172 ILE A C 1
ATOM 1300 O O . ILE A 1 172 ? -7.991 1.691 0.610 1.00 94.44 172 ILE A O 1
ATOM 1304 N N . THR A 1 173 ? -9.940 0.691 1.154 1.00 92.81 173 THR A N 1
ATOM 1305 C CA . THR A 1 173 ? -10.688 1.918 1.438 1.00 92.81 173 THR A CA 1
ATOM 1306 C C . THR A 1 173 ? -11.018 1.988 2.922 1.00 92.81 173 THR A C 1
ATOM 1308 O O . THR A 1 173 ? -11.194 0.964 3.585 1.00 92.81 173 THR A O 1
ATOM 1311 N N . LEU A 1 174 ? -11.096 3.203 3.443 1.00 92.31 174 LEU A N 1
ATOM 1312 C CA . LEU A 1 174 ? -11.460 3.531 4.812 1.00 92.31 174 LEU A CA 1
ATOM 1313 C C . LEU A 1 174 ? -12.685 4.451 4.760 1.00 92.31 174 LEU A C 1
ATOM 1315 O O . LEU A 1 174 ? -12.557 5.613 4.369 1.00 92.31 174 LEU A O 1
ATOM 1319 N N . PRO A 1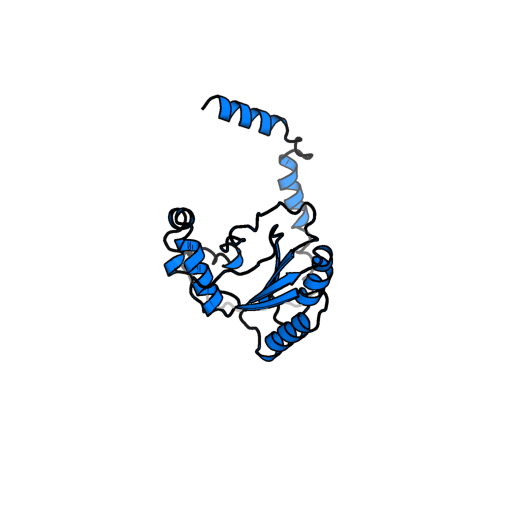 175 ? -13.880 3.952 5.130 1.00 91.06 175 PRO A N 1
ATOM 1320 C CA . PRO A 1 175 ? -15.095 4.764 5.152 1.00 91.06 175 PRO A CA 1
ATOM 1321 C C . PRO A 1 175 ? -15.002 5.944 6.126 1.00 91.06 175 PRO A C 1
ATOM 1323 O O . PRO A 1 175 ? -15.575 7.000 5.870 1.00 91.06 175 PRO A O 1
ATOM 1326 N N . ASP A 1 176 ? -14.280 5.759 7.234 1.00 90.88 176 ASP A N 1
ATOM 1327 C CA . ASP A 1 176 ? -13.944 6.808 8.194 1.00 90.88 176 ASP A CA 1
ATOM 1328 C C . ASP A 1 176 ? -12.457 7.169 8.061 1.00 90.88 176 ASP A C 1
ATOM 1330 O O . ASP A 1 176 ? -11.597 6.397 8.499 1.00 90.88 176 ASP A O 1
ATOM 1334 N N . PRO A 1 177 ? -12.121 8.348 7.506 1.00 90.69 177 PRO A N 1
ATOM 1335 C CA . PRO A 1 177 ? -10.732 8.733 7.314 1.00 90.69 177 PRO A CA 1
ATOM 1336 C C . PRO A 1 177 ? -9.943 8.864 8.616 1.00 90.69 177 PRO A C 1
ATOM 1338 O O . PRO A 1 177 ? -8.724 8.717 8.596 1.00 90.69 177 PRO A O 1
ATOM 1341 N N . SER A 1 178 ? -10.606 9.117 9.751 1.00 90.69 178 SER A N 1
ATOM 1342 C CA . SER A 1 178 ? -9.945 9.229 11.056 1.00 90.69 178 SER A CA 1
ATOM 1343 C C . SER A 1 178 ? -9.424 7.889 11.588 1.00 90.69 178 SER A C 1
ATOM 1345 O O . SER A 1 178 ? -8.525 7.867 12.429 1.00 90.69 178 SER A O 1
ATOM 1347 N N . ALA A 1 179 ? -9.920 6.767 11.052 1.00 92.56 179 ALA A N 1
ATOM 1348 C CA . ALA A 1 179 ? -9.472 5.427 11.417 1.00 92.56 179 ALA A CA 1
ATOM 1349 C C . ALA A 1 179 ? -8.065 5.095 10.894 1.00 92.56 179 ALA A C 1
ATOM 1351 O O . ALA A 1 179 ? -7.426 4.171 11.402 1.00 92.56 179 ALA A O 1
ATOM 1352 N N . TYR A 1 180 ? -7.560 5.842 9.903 1.00 93.12 180 TYR A N 1
ATOM 1353 C CA . TYR A 1 180 ? -6.314 5.519 9.206 1.00 93.12 180 TYR A CA 1
ATOM 1354 C C . TYR A 1 180 ? -5.128 5.317 10.151 1.00 93.12 180 TYR A C 1
ATOM 1356 O O . TYR A 1 180 ? -4.413 4.330 10.006 1.00 93.12 180 TYR A O 1
ATOM 1364 N N . GLN A 1 181 ? -4.924 6.192 11.138 1.00 92.31 181 GLN A N 1
ATOM 1365 C CA . GLN A 1 181 ? -3.794 6.075 12.072 1.00 92.31 181 GLN A CA 1
ATOM 1366 C C . GLN A 1 181 ? -3.818 4.773 12.875 1.00 92.31 181 GLN A C 1
ATOM 1368 O O . GLN A 1 181 ? -2.798 4.100 13.012 1.00 92.31 181 GLN A O 1
ATOM 1373 N N . GLN A 1 182 ? -4.991 4.379 13.367 1.00 93.50 182 GLN A N 1
ATOM 1374 C CA . GLN A 1 182 ? -5.140 3.141 14.124 1.00 93.50 182 GLN A CA 1
ATOM 1375 C C . GLN A 1 182 ? -4.928 1.914 13.229 1.00 93.50 182 GLN A C 1
ATOM 1377 O O . GLN A 1 182 ? -4.145 1.027 13.577 1.00 93.50 182 GLN A O 1
ATOM 1382 N N . VAL A 1 183 ? -5.596 1.885 12.074 1.00 94.88 183 VAL A N 1
ATOM 1383 C CA . VAL A 1 183 ? -5.535 0.767 11.123 1.00 94.88 183 VAL A CA 1
ATOM 1384 C C . VAL A 1 183 ? -4.113 0.603 10.583 1.00 94.88 183 VAL A C 1
ATOM 1386 O O . VAL A 1 183 ? -3.529 -0.477 10.674 1.00 94.88 183 VAL A O 1
ATOM 1389 N N . SER A 1 184 ? -3.508 1.683 10.084 1.00 94.25 184 SER A N 1
ATOM 1390 C CA . SER A 1 184 ? -2.140 1.665 9.555 1.00 94.25 184 SER A CA 1
ATOM 1391 C C . SER A 1 184 ? -1.113 1.301 10.624 1.00 94.25 184 SER A C 1
ATOM 1393 O O . SER A 1 184 ? -0.244 0.481 10.347 1.00 94.25 184 SER A O 1
ATOM 1395 N N . GLY A 1 185 ? -1.236 1.814 11.853 1.00 94.31 185 GLY A N 1
ATOM 1396 C CA . GLY A 1 185 ? -0.349 1.455 12.961 1.00 94.31 185 GLY A CA 1
ATOM 1397 C C . GLY A 1 185 ? -0.406 -0.034 13.315 1.00 94.31 185 GLY A C 1
ATOM 1398 O O . GLY A 1 185 ? 0.636 -0.659 13.519 1.00 94.31 185 GLY A O 1
ATOM 1399 N N . GLY A 1 186 ? -1.606 -0.625 13.333 1.00 95.19 186 GLY A N 1
ATOM 1400 C CA . GLY A 1 186 ? -1.787 -2.063 13.545 1.00 95.19 186 GLY A CA 1
ATOM 1401 C C . GLY A 1 186 ? -1.171 -2.903 12.425 1.00 95.19 186 GLY A C 1
ATOM 1402 O O . GLY A 1 186 ? -0.445 -3.859 12.698 1.00 95.19 186 GLY A O 1
ATOM 1403 N N . LEU A 1 187 ? -1.403 -2.511 11.171 1.00 96.75 187 LEU A N 1
ATOM 1404 C CA . LEU A 1 187 ? -0.887 -3.204 9.988 1.00 96.75 187 LEU A CA 1
ATOM 1405 C C . LEU A 1 187 ? 0.633 -3.090 9.858 1.00 96.75 187 LEU A C 1
ATOM 1407 O O . LEU A 1 187 ? 1.296 -4.080 9.569 1.00 96.75 187 LEU A O 1
ATOM 1411 N N . GLN A 1 188 ? 1.200 -1.913 10.119 1.00 95.81 188 GLN A N 1
ATOM 1412 C CA . GLN A 1 188 ? 2.640 -1.657 10.049 1.00 95.81 188 GLN A CA 1
ATOM 1413 C C . GLN A 1 188 ? 3.436 -2.527 11.037 1.00 95.81 188 GLN A C 1
ATOM 1415 O O . GLN A 1 188 ? 4.613 -2.800 10.811 1.00 95.81 188 GLN A O 1
ATOM 1420 N N . ALA A 1 189 ? 2.804 -2.977 12.125 1.00 96.19 189 ALA A N 1
ATOM 1421 C CA . ALA A 1 189 ? 3.401 -3.886 13.099 1.00 96.19 189 ALA A CA 1
ATOM 1422 C C . ALA A 1 189 ? 3.318 -5.373 12.694 1.00 96.19 189 ALA A C 1
ATOM 1424 O O . ALA A 1 189 ? 3.905 -6.224 13.369 1.00 96.19 189 ALA A O 1
ATOM 1425 N N . MET A 1 190 ? 2.587 -5.717 11.628 1.00 97.75 190 MET A N 1
ATOM 1426 C CA . MET A 1 190 ? 2.412 -7.105 11.205 1.00 97.75 190 MET A CA 1
ATOM 1427 C C . MET A 1 190 ? 3.645 -7.636 10.457 1.00 97.75 190 MET A C 1
ATOM 1429 O O . MET A 1 190 ? 4.198 -6.950 9.595 1.00 97.75 190 MET A O 1
ATOM 1433 N N . PRO A 1 191 ? 4.057 -8.893 10.706 1.00 97.81 191 PRO A N 1
ATOM 1434 C CA . PRO A 1 191 ? 5.117 -9.529 9.933 1.00 97.81 191 PRO A CA 1
ATOM 1435 C C . PRO A 1 191 ? 4.789 -9.569 8.437 1.00 97.81 191 PRO A C 1
ATOM 1437 O O . PRO A 1 191 ? 3.705 -10.005 8.047 1.00 97.81 191 PRO A O 1
ATOM 1440 N N . GLY A 1 192 ? 5.752 -9.171 7.608 1.00 96.31 192 GLY A N 1
ATOM 1441 C CA . GLY A 1 192 ? 5.609 -9.158 6.152 1.00 96.31 192 GLY A CA 1
ATOM 1442 C C . GLY A 1 192 ? 5.005 -7.873 5.579 1.00 96.31 192 GLY A C 1
ATOM 1443 O O . GLY A 1 192 ? 4.959 -7.753 4.358 1.00 96.31 192 GLY A O 1
ATOM 1444 N N . VAL A 1 193 ? 4.589 -6.911 6.410 1.00 97.50 193 VAL A N 1
ATOM 1445 C CA . VAL A 1 193 ? 4.226 -5.555 5.966 1.00 97.50 193 VAL A CA 1
ATOM 1446 C C . VAL A 1 193 ? 5.477 -4.679 5.965 1.00 97.50 193 VAL A C 1
ATOM 1448 O O . VAL A 1 193 ? 6.179 -4.588 6.969 1.00 97.50 193 VAL A O 1
ATOM 1451 N N . GLU A 1 194 ? 5.767 -4.043 4.832 1.00 95.69 194 GLU A N 1
ATOM 1452 C CA . GLU A 1 194 ? 6.904 -3.131 4.681 1.00 95.69 194 GLU A CA 1
ATOM 1453 C C . GLU A 1 194 ? 6.491 -1.689 4.976 1.00 95.69 194 GLU A C 1
ATOM 1455 O O . GLU A 1 194 ? 7.117 -1.006 5.786 1.00 95.69 194 GLU A O 1
ATOM 1460 N N . THR A 1 195 ? 5.417 -1.216 4.345 1.00 93.75 195 THR A N 1
ATOM 1461 C CA . THR A 1 195 ? 4.932 0.150 4.547 1.00 93.75 195 THR A CA 1
ATOM 1462 C C . THR A 1 195 ? 3.442 0.268 4.267 1.00 93.75 195 THR A C 1
ATOM 1464 O O . THR A 1 195 ? 2.903 -0.402 3.384 1.00 93.75 195 THR A O 1
ATOM 1467 N N . VAL A 1 196 ? 2.775 1.145 5.010 1.00 94.44 196 VAL A N 1
ATOM 1468 C CA . VAL A 1 196 ? 1.392 1.549 4.765 1.00 94.44 196 VAL A CA 1
ATOM 1469 C C . VAL A 1 196 ? 1.389 3.000 4.309 1.00 94.44 196 VAL A C 1
ATOM 1471 O O . VAL A 1 196 ? 1.921 3.881 4.980 1.00 94.44 196 VAL A O 1
ATOM 1474 N N . THR A 1 197 ? 0.808 3.262 3.143 1.00 90.62 197 THR A N 1
ATOM 1475 C CA . THR A 1 197 ? 0.700 4.617 2.590 1.00 90.62 197 THR A CA 1
ATOM 1476 C C . THR A 1 197 ? -0.757 4.950 2.329 1.00 90.62 197 THR A C 1
ATOM 1478 O O . THR A 1 197 ? -1.433 4.209 1.620 1.00 90.62 197 THR A O 1
ATOM 1481 N N . GLY A 1 198 ? -1.228 6.053 2.903 1.00 88.75 198 GLY A N 1
ATOM 1482 C CA . GLY A 1 198 ? -2.586 6.558 2.750 1.00 88.75 198 GLY A CA 1
ATOM 1483 C C . GLY A 1 198 ? -2.659 7.776 1.835 1.00 88.75 198 GLY A C 1
ATOM 1484 O O . GLY A 1 198 ? -1.705 8.549 1.731 1.00 88.75 198 GLY A O 1
ATOM 1485 N N . TRP A 1 199 ? -3.814 7.957 1.204 1.00 85.56 199 TRP A N 1
ATOM 1486 C CA . TRP A 1 199 ? -4.167 9.131 0.415 1.00 85.56 199 TRP A CA 1
ATOM 1487 C C . TRP A 1 199 ? -5.603 9.556 0.714 1.00 85.56 199 TRP A C 1
ATOM 1489 O O . TRP A 1 199 ? -6.440 8.759 1.142 1.00 85.56 199 TRP A O 1
ATOM 1499 N N . PHE A 1 200 ? -5.884 10.833 0.474 1.00 84.06 200 PHE A N 1
ATOM 1500 C CA . PHE A 1 200 ? -7.239 11.355 0.514 1.00 84.06 200 PHE A CA 1
ATOM 1501 C C . PHE A 1 200 ? -7.763 11.469 -0.918 1.00 84.06 200 PHE A C 1
ATOM 1503 O O . PHE A 1 200 ? -7.252 12.257 -1.711 1.00 84.06 200 PHE A O 1
ATOM 1510 N N . CYS A 1 201 ? -8.776 10.681 -1.252 1.00 74.75 201 CYS A N 1
ATOM 1511 C CA . CYS A 1 201 ? -9.449 10.723 -2.540 1.00 74.75 201 CYS A CA 1
ATOM 1512 C C . CYS A 1 201 ? -10.846 11.316 -2.321 1.00 74.75 201 CYS A C 1
ATOM 1514 O O . CYS A 1 201 ? -11.668 10.780 -1.581 1.00 74.75 201 CYS A O 1
ATOM 1516 N N . LEU A 1 202 ? -11.105 12.471 -2.946 1.00 58.81 202 LEU A N 1
ATOM 1517 C CA . LEU A 1 202 ? -12.358 13.229 -2.778 1.00 58.81 202 LEU A CA 1
ATOM 1518 C C . LEU A 1 202 ? -13.579 12.497 -3.351 1.00 58.81 202 LEU A C 1
ATOM 1520 O O . LEU A 1 202 ? -14.715 12.814 -3.008 1.00 58.81 202 LEU A O 1
ATOM 1524 N N . TYR A 1 203 ? -13.330 11.495 -4.187 1.00 50.72 203 TYR A N 1
ATOM 1525 C CA . TYR A 1 203 ? -14.301 10.515 -4.625 1.00 50.72 203 TYR A CA 1
ATOM 1526 C C . TYR A 1 203 ? -13.705 9.160 -4.278 1.00 50.72 203 TYR A C 1
ATOM 1528 O O . TYR A 1 203 ? -12.715 8.751 -4.888 1.00 50.72 203 TYR A O 1
ATOM 1536 N N . GLY A 1 204 ? -14.267 8.511 -3.250 1.00 47.78 204 GLY A N 1
ATOM 1537 C CA . GLY A 1 204 ? -13.944 7.123 -2.928 1.00 47.78 204 GLY A CA 1
ATOM 1538 C C . GLY A 1 204 ? -13.985 6.323 -4.220 1.00 47.78 204 GLY A C 1
ATOM 1539 O O . GLY A 1 204 ? -14.847 6.590 -5.055 1.00 47.78 204 GLY A O 1
ATOM 1540 N N . THR A 1 205 ? -13.000 5.452 -4.411 1.00 49.09 205 THR A N 1
ATOM 1541 C CA . THR A 1 205 ? -12.709 4.732 -5.654 1.00 49.09 205 THR A CA 1
ATOM 1542 C C . THR A 1 205 ? -13.886 3.857 -6.112 1.00 49.09 205 THR A C 1
ATOM 1544 O O . THR A 1 205 ? -13.846 2.630 -6.076 1.00 49.09 205 THR A O 1
ATOM 1547 N N . ASP A 1 206 ? -14.963 4.485 -6.580 1.00 43.38 206 ASP A N 1
ATOM 1548 C CA . ASP A 1 206 ? -16.027 3.848 -7.326 1.00 43.38 206 ASP A CA 1
ATOM 1549 C C . ASP A 1 206 ? -15.424 3.557 -8.692 1.00 43.38 206 ASP A C 1
ATOM 1551 O O . ASP A 1 206 ? -15.375 4.407 -9.573 1.00 43.38 206 ASP A O 1
ATOM 1555 N N . LYS A 1 207 ? -14.879 2.345 -8.806 1.00 37.56 207 LYS A N 1
ATOM 1556 C CA . LYS A 1 207 ? -14.627 1.654 -10.068 1.00 37.56 207 LYS A CA 1
ATOM 1557 C C . LYS A 1 207 ? -13.707 2.427 -11.024 1.00 37.56 207 LYS A C 1
ATOM 1559 O O . LYS A 1 207 ? -14.137 3.217 -11.849 1.00 37.56 207 LYS A O 1
ATOM 1564 N N . GLN A 1 208 ? -12.428 2.071 -11.033 1.00 40.62 208 GLN A N 1
ATOM 1565 C CA . GLN A 1 208 ? -11.779 1.860 -12.331 1.00 40.62 208 GLN A CA 1
ATOM 1566 C C . GLN A 1 208 ? -12.186 0.434 -12.734 1.00 40.62 208 GLN A C 1
ATOM 1568 O O . GLN A 1 208 ? -11.637 -0.517 -12.192 1.00 40.62 208 GLN A O 1
ATOM 1573 N N . VAL A 1 209 ? -13.360 0.206 -13.336 1.00 36.81 209 VAL A N 1
ATOM 1574 C CA . VAL A 1 209 ? -13.643 0.360 -14.777 1.00 36.81 209 VAL A CA 1
ATOM 1575 C C . VAL A 1 209 ? -12.514 -0.275 -15.582 1.00 36.81 209 VAL A C 1
ATOM 1577 O O . VAL A 1 209 ? -11.568 0.379 -16.009 1.00 36.81 209 VAL A O 1
ATOM 1580 N N . ASP A 1 210 ? -12.623 -1.598 -15.692 1.00 29.30 210 ASP A N 1
ATOM 1581 C CA . ASP A 1 210 ? -12.361 -2.303 -16.939 1.00 29.30 210 ASP A CA 1
ATOM 1582 C C . ASP A 1 210 ? -13.142 -1.602 -18.072 1.00 29.30 210 ASP A C 1
ATOM 1584 O O . ASP A 1 210 ? -14.357 -1.772 -18.171 1.00 29.30 210 ASP A O 1
ATOM 1588 N N . GLU A 1 211 ? -12.459 -0.808 -18.897 1.00 31.75 211 GLU A N 1
ATOM 1589 C CA . GLU A 1 211 ? -12.827 -0.503 -20.292 1.00 31.75 211 GLU A CA 1
ATOM 1590 C C . GLU A 1 211 ? -11.567 -0.518 -21.164 1.00 31.75 211 GLU A C 1
ATOM 1592 O O . GLU A 1 211 ? -10.522 0.016 -20.720 1.00 31.75 211 GLU A O 1
#

Sequence (211 aa):
MEQLRTYFDRALDNEPAPPVPPDDLARAAMAGGSRLRRRRRLTIGGTAVAVTVLAAVAAGLAAPVRDAPAPVPAQVAMPSAAPGCELVRPTTADMATDAAVYLSVDVTAEQRRAVDAALRSDPQVGSVVFESRQDAYQRFMRRYRDDPAVLLDHPDLMEKVTPDQLPESFRITLPDPSAYQQVSGGLQAMPGVETVTGWFCLYGTDKQVDE